Protein AF-A0A485CFB3-F1 (afdb_monomer_lite)

Foldseek 3Di:
DDDDDDDDPPDDDPPQFAQLPQLVVCLVQPLLSVLVADADEQDDPPGRNCVSVVVCVVVPDDDDSVDNQQWQKFWWAWDDDPPDIGIFTPQDLQQDPFKFKAAQQLHGQDNSNDHRSVVRVSQSVVCNVPSYRKIKMWGFPVSCQPPNDTVGDHPPDDCVVCVVSVQKAFDPALQRSCVSVNYDSVSNVVRLVVVQVVVVVDDDDRRGGIIGMIGIYTGGPPPDD

Organism: Kluyvera cryocrescens (NCBI:txid580)

pLDDT: mean 86.26, std 16.32, range [26.47, 97.31]

Structure (mmCIF, N/CA/C/O backbone):
data_AF-A0A485CFB3-F1
#
_entry.id   AF-A0A485CFB3-F1
#
loop_
_atom_site.group_PDB
_atom_site.id
_atom_site.type_symbol
_atom_site.label_atom_id
_atom_site.label_alt_id
_atom_site.label_comp_id
_atom_site.label_asym_id
_atom_site.label_entity_id
_atom_site.label_seq_id
_atom_site.pdbx_PDB_ins_code
_atom_site.Cartn_x
_atom_site.Cartn_y
_atom_site.Cartn_z
_atom_site.occupancy
_atom_site.B_iso_or_equiv
_atom_site.auth_seq_id
_atom_site.auth_comp_id
_atom_site.auth_asym_id
_atom_site.auth_atom_id
_atom_site.pdbx_PDB_model_num
ATOM 1 N N . MET A 1 1 ? 15.019 18.174 -29.987 1.00 44.41 1 MET A N 1
ATOM 2 C CA . MET A 1 1 ? 15.923 17.616 -28.958 1.00 44.41 1 MET A CA 1
ATOM 3 C C . MET A 1 1 ? 17.245 17.269 -29.622 1.00 44.41 1 MET A C 1
ATOM 5 O O . MET A 1 1 ? 17.252 16.442 -30.522 1.00 44.41 1 MET A O 1
ATOM 9 N N . SER A 1 2 ? 18.334 17.938 -29.240 1.00 59.22 2 SER A N 1
ATOM 10 C CA . SER A 1 2 ? 19.686 17.600 -29.702 1.00 59.22 2 SER A CA 1
ATOM 11 C C . SER A 1 2 ? 20.184 16.403 -28.893 1.00 59.22 2 SER A C 1
ATOM 13 O O . SER A 1 2 ? 20.566 16.565 -27.738 1.00 59.22 2 SER A O 1
ATOM 15 N N . GLY A 1 3 ? 20.101 15.196 -29.451 1.00 76.75 3 GLY A N 1
ATOM 16 C CA . GLY A 1 3 ? 20.639 13.994 -28.813 1.00 76.75 3 GLY A CA 1
ATOM 17 C C . GLY A 1 3 ? 22.123 13.825 -29.131 1.00 76.75 3 GLY A C 1
ATOM 18 O O . GLY A 1 3 ? 22.498 13.797 -30.302 1.00 76.75 3 GLY A O 1
ATOM 19 N N . SER A 1 4 ? 22.965 13.680 -28.108 1.00 83.62 4 SER A N 1
ATOM 20 C CA . SER A 1 4 ? 24.372 13.304 -28.287 1.00 83.62 4 SER A CA 1
ATOM 21 C C . SER A 1 4 ? 24.484 11.800 -28.545 1.00 83.62 4 SER A C 1
ATOM 23 O O . SER A 1 4 ? 23.945 10.995 -27.786 1.00 83.62 4 SER A O 1
ATOM 25 N N . LYS A 1 5 ? 25.197 11.405 -29.606 1.00 90.69 5 LYS A N 1
ATOM 26 C CA . LYS A 1 5 ? 25.523 9.997 -29.874 1.00 90.69 5 LYS A CA 1
ATOM 27 C C . LYS A 1 5 ? 26.750 9.595 -29.055 1.00 90.69 5 LYS A C 1
ATOM 29 O O . LYS A 1 5 ? 27.787 10.244 -29.151 1.00 90.69 5 LYS A O 1
ATOM 34 N N . LEU A 1 6 ? 26.635 8.518 -28.283 1.00 92.19 6 LEU A N 1
ATOM 35 C CA . LEU A 1 6 ? 27.738 7.928 -27.522 1.00 92.19 6 LEU A CA 1
ATOM 36 C C . LEU A 1 6 ? 28.098 6.566 -28.123 1.00 92.19 6 LEU A C 1
ATOM 38 O O . LEU A 1 6 ? 27.210 5.766 -28.409 1.00 92.19 6 LEU A O 1
ATOM 42 N N . TYR A 1 7 ? 29.393 6.295 -28.297 1.00 94.56 7 TYR A N 1
ATOM 43 C CA . TYR A 1 7 ? 29.895 5.017 -28.808 1.00 94.56 7 TYR A CA 1
ATOM 44 C C . TYR A 1 7 ? 30.545 4.222 -27.676 1.00 94.56 7 TYR A C 1
ATOM 46 O O . TYR A 1 7 ? 31.510 4.679 -27.064 1.00 94.56 7 TYR A O 1
ATOM 54 N N . ALA A 1 8 ? 30.041 3.018 -27.414 1.00 95.75 8 ALA A N 1
ATOM 55 C CA . ALA A 1 8 ? 30.604 2.103 -26.428 1.00 95.75 8 ALA A CA 1
ATOM 56 C C . ALA A 1 8 ? 31.309 0.935 -27.132 1.00 95.75 8 ALA A C 1
ATOM 58 O O . ALA A 1 8 ? 30.702 0.233 -27.934 1.00 95.75 8 ALA A O 1
ATOM 59 N N . ARG A 1 9 ? 32.593 0.700 -26.821 1.00 96.50 9 ARG A N 1
ATOM 60 C CA . ARG A 1 9 ? 33.406 -0.349 -27.479 1.00 96.50 9 ARG A CA 1
ATOM 61 C C . ARG A 1 9 ? 33.033 -1.781 -27.081 1.00 96.50 9 ARG A C 1
ATOM 63 O O . ARG A 1 9 ? 33.402 -2.712 -27.785 1.00 96.50 9 ARG A O 1
ATOM 70 N N . ARG A 1 10 ? 32.411 -1.966 -25.913 1.00 97.31 10 ARG A N 1
ATOM 71 C CA . ARG A 1 10 ? 32.167 -3.291 -25.311 1.00 97.31 10 ARG A CA 1
ATOM 72 C C . ARG A 1 10 ? 30.688 -3.615 -25.149 1.00 97.31 10 ARG A C 1
ATOM 74 O O . ARG A 1 10 ? 30.301 -4.757 -25.340 1.00 97.31 10 ARG A O 1
ATOM 81 N N . GLY A 1 11 ? 29.876 -2.624 -24.801 1.00 94.94 11 GLY A N 1
ATOM 82 C CA . GLY A 1 11 ? 28.447 -2.805 -24.591 1.00 94.94 11 GLY A CA 1
ATOM 83 C C . GLY A 1 11 ? 27.855 -1.686 -23.748 1.00 94.94 11 GLY A C 1
ATOM 84 O O . GLY A 1 11 ? 28.562 -0.768 -23.327 1.00 94.94 11 GLY A O 1
ATOM 85 N N . VAL A 1 12 ? 26.552 -1.785 -23.509 1.00 94.75 12 VAL A N 1
ATOM 86 C CA . VAL A 1 12 ? 25.764 -0.859 -22.690 1.00 94.75 12 VAL A CA 1
ATOM 87 C C . VAL A 1 12 ? 25.017 -1.680 -21.644 1.00 94.75 12 VAL A C 1
ATOM 89 O O . VAL A 1 12 ? 24.381 -2.673 -21.986 1.00 94.75 12 VAL A O 1
ATOM 92 N N . VAL A 1 13 ? 25.089 -1.268 -20.377 1.00 95.38 13 VAL A N 1
ATOM 93 C CA . VAL A 1 13 ? 24.338 -1.891 -19.277 1.00 95.38 13 VAL A CA 1
ATOM 94 C C . VAL A 1 13 ? 23.121 -1.027 -18.965 1.00 95.38 13 VAL A C 1
ATOM 96 O O . VAL A 1 13 ? 23.262 0.123 -18.551 1.00 95.38 13 VAL A O 1
ATOM 99 N N . LEU A 1 14 ? 21.921 -1.582 -19.148 1.00 94.50 14 LEU A N 1
ATOM 100 C CA . LEU A 1 14 ? 20.670 -0.928 -18.765 1.00 94.50 14 LEU A CA 1
ATOM 101 C C . LEU A 1 14 ? 20.343 -1.262 -17.303 1.00 94.50 14 LEU A C 1
ATOM 103 O O . LEU A 1 14 ? 19.794 -2.317 -17.004 1.00 94.50 14 LEU A O 1
ATOM 107 N N . ALA A 1 15 ? 20.680 -0.347 -16.393 1.00 95.19 15 ALA A N 1
ATOM 108 C CA . ALA A 1 15 ? 20.362 -0.428 -14.962 1.00 95.19 15 ALA A CA 1
ATOM 109 C C . ALA A 1 15 ? 19.384 0.687 -14.540 1.00 95.19 15 ALA A C 1
ATOM 111 O O . ALA A 1 15 ? 19.523 1.303 -13.487 1.00 95.19 15 ALA A O 1
ATOM 112 N N . SER A 1 16 ? 18.403 0.984 -15.395 1.00 93.00 16 SER A N 1
ATOM 113 C CA . SER A 1 16 ? 17.531 2.165 -15.305 1.00 93.00 16 SER A CA 1
ATOM 114 C C . SER A 1 16 ? 16.318 2.001 -14.378 1.00 93.00 16 SER A C 1
ATOM 116 O O . SER A 1 16 ? 15.331 2.712 -14.541 1.00 93.00 16 SER A O 1
ATOM 118 N N . GLY A 1 17 ? 16.351 1.042 -13.452 1.00 91.69 17 GLY A N 1
ATOM 119 C CA . GLY A 1 17 ? 15.221 0.757 -12.569 1.00 91.69 17 GLY A CA 1
ATOM 120 C C . GLY A 1 17 ? 14.080 -0.016 -13.242 1.00 91.69 17 GLY A C 1
ATOM 121 O O . GLY A 1 17 ? 14.309 -0.869 -14.101 1.00 91.69 17 GLY A O 1
ATOM 122 N N . GLY A 1 18 ? 12.855 0.213 -12.769 1.00 92.81 18 GLY A N 1
ATOM 123 C CA . GLY A 1 18 ? 11.661 -0.562 -13.121 1.00 92.81 18 GLY A CA 1
ATOM 124 C C . GLY A 1 18 ? 10.586 0.229 -13.871 1.00 92.81 18 GLY A C 1
ATOM 125 O O . GLY A 1 18 ? 10.866 1.198 -14.569 1.00 92.81 18 GLY A O 1
ATOM 126 N N . PHE A 1 19 ? 9.337 -0.217 -13.713 1.00 94.12 19 PHE A N 1
ATOM 127 C CA . PHE A 1 19 ? 8.142 0.334 -14.369 1.00 94.12 19 PHE A CA 1
ATOM 128 C C . PHE A 1 19 ? 7.046 0.722 -13.355 1.00 94.12 19 PHE A C 1
ATOM 130 O O . PHE A 1 19 ? 5.859 0.738 -13.662 1.00 94.12 19 PHE A O 1
ATOM 137 N N . ALA A 1 20 ? 7.425 1.015 -12.105 1.00 92.50 20 ALA A N 1
ATOM 138 C CA . ALA A 1 20 ? 6.483 1.334 -11.026 1.00 92.50 20 ALA A CA 1
ATOM 139 C C . ALA A 1 20 ? 5.642 2.606 -11.280 1.00 92.50 20 ALA A C 1
ATOM 141 O O . ALA A 1 20 ? 4.714 2.874 -10.517 1.00 92.50 20 ALA A O 1
ATOM 142 N N . ARG A 1 21 ? 5.967 3.389 -12.319 1.00 92.81 21 ARG A N 1
ATOM 143 C CA . ARG A 1 21 ? 5.209 4.554 -12.803 1.00 92.81 21 ARG A CA 1
ATOM 144 C C . ARG A 1 21 ? 4.901 4.500 -14.308 1.00 92.81 21 ARG A C 1
ATOM 146 O O . ARG A 1 21 ? 4.638 5.535 -14.909 1.00 92.81 21 ARG A O 1
ATOM 153 N N . ASP A 1 22 ? 4.951 3.317 -14.917 1.00 94.44 22 ASP A N 1
ATOM 154 C CA . ASP A 1 22 ? 4.525 3.081 -16.303 1.00 94.44 22 ASP A CA 1
ATOM 155 C C . ASP A 1 22 ? 3.033 2.712 -16.317 1.00 94.44 22 ASP A C 1
ATOM 157 O O . ASP A 1 22 ? 2.667 1.546 -16.175 1.00 94.44 22 ASP A O 1
ATOM 161 N N . ASP A 1 23 ? 2.150 3.703 -16.436 1.00 93.12 23 ASP A N 1
ATOM 162 C CA . ASP A 1 23 ? 0.701 3.486 -16.321 1.00 93.12 23 ASP A CA 1
ATOM 163 C C . ASP A 1 23 ? 0.156 2.463 -17.332 1.00 93.12 23 ASP A C 1
ATOM 165 O O . ASP A 1 23 ? -0.768 1.711 -17.009 1.00 93.12 23 ASP A O 1
ATOM 169 N N . GLU A 1 24 ? 0.713 2.403 -18.545 1.00 94.06 24 GLU A N 1
ATOM 170 C CA . GLU A 1 24 ? 0.284 1.449 -19.571 1.00 94.06 24 GLU A CA 1
ATOM 171 C C . GLU A 1 24 ? 0.677 0.022 -19.189 1.00 94.06 24 GLU A C 1
ATOM 173 O O . GLU A 1 24 ? -0.166 -0.885 -19.193 1.00 94.06 24 GLU A O 1
ATOM 178 N N . ARG A 1 25 ? 1.934 -0.185 -18.780 1.00 94.06 25 ARG A N 1
ATOM 179 C CA . ARG A 1 25 ? 2.408 -1.505 -18.350 1.00 94.06 25 ARG A CA 1
ATOM 180 C C . ARG A 1 25 ? 1.750 -1.946 -17.048 1.00 94.06 25 ARG A C 1
ATOM 182 O O . ARG A 1 25 ? 1.382 -3.113 -16.931 1.00 94.06 25 ARG A O 1
ATOM 189 N N . LEU A 1 26 ? 1.520 -1.037 -16.100 1.00 93.94 26 LEU A N 1
ATOM 190 C CA . LEU A 1 26 ? 0.772 -1.328 -14.875 1.00 93.94 26 LEU A CA 1
ATOM 191 C C . LEU A 1 26 ? -0.663 -1.775 -15.197 1.00 93.94 26 LEU A C 1
ATOM 193 O O . LEU A 1 26 ? -1.100 -2.801 -14.683 1.00 93.94 26 LEU A O 1
ATOM 197 N N . LYS A 1 27 ? -1.384 -1.085 -16.095 1.00 94.12 27 LYS A N 1
ATOM 198 C CA . LYS A 1 27 ? -2.727 -1.509 -16.551 1.00 94.12 27 LYS A CA 1
ATOM 199 C C . LYS A 1 27 ? -2.707 -2.871 -17.248 1.00 94.12 27 LYS A C 1
ATOM 201 O O . LYS A 1 27 ? -3.636 -3.668 -17.079 1.00 94.12 27 LYS A O 1
ATOM 206 N N . LYS A 1 28 ? -1.659 -3.157 -18.028 1.00 93.12 28 LYS A N 1
ATOM 207 C CA . LYS A 1 28 ? -1.491 -4.455 -18.690 1.00 93.12 28 LYS A CA 1
ATOM 208 C C . LYS A 1 28 ? -1.259 -5.570 -17.671 1.00 93.12 28 LYS A C 1
ATOM 210 O O . LYS A 1 28 ? -1.900 -6.610 -17.780 1.00 93.12 28 LYS A O 1
ATOM 215 N N . LEU A 1 29 ? -0.382 -5.371 -16.692 1.00 93.19 29 LEU A N 1
ATOM 216 C CA . LEU A 1 29 ? 0.093 -6.450 -15.822 1.00 93.19 29 LEU A CA 1
ATOM 217 C C . LEU A 1 29 ? -0.716 -6.613 -14.535 1.00 93.19 29 LEU A C 1
ATOM 219 O O . LEU A 1 29 ? -0.817 -7.722 -14.021 1.00 93.19 29 LEU A O 1
ATOM 223 N N . TYR A 1 30 ? -1.275 -5.536 -13.984 1.00 93.31 30 TYR A N 1
ATOM 224 C CA . TYR A 1 30 ? -1.837 -5.544 -12.635 1.00 93.31 30 TYR A CA 1
ATOM 225 C C . TYR A 1 30 ? -3.369 -5.516 -12.673 1.00 93.31 30 TYR A C 1
ATOM 227 O O . TYR A 1 30 ? -3.954 -4.501 -13.070 1.00 93.31 30 TYR A O 1
ATOM 235 N N . PRO A 1 31 ? -4.050 -6.597 -12.237 1.00 90.56 31 PRO A N 1
ATOM 236 C CA . PRO A 1 31 ? -5.502 -6.709 -12.350 1.00 90.56 31 PRO A CA 1
ATOM 237 C C . PRO A 1 31 ? -6.261 -5.549 -11.703 1.00 90.56 31 PRO A C 1
ATOM 239 O O . PRO A 1 31 ? -7.223 -5.055 -12.285 1.00 90.56 31 PRO A O 1
ATOM 242 N N . HIS A 1 32 ? -5.833 -5.082 -10.526 1.00 92.19 32 HIS A N 1
ATOM 243 C CA . HIS A 1 32 ? -6.491 -3.965 -9.845 1.00 92.19 32 HIS A CA 1
ATOM 244 C C . HIS A 1 32 ? -6.338 -2.645 -10.593 1.00 92.19 32 HIS A C 1
ATOM 246 O O . HIS A 1 32 ? -7.292 -1.879 -10.640 1.00 92.19 32 HIS A O 1
ATOM 252 N N . VAL A 1 33 ? -5.190 -2.392 -11.226 1.00 93.75 33 VAL A N 1
ATOM 253 C CA . VAL A 1 33 ? -4.985 -1.183 -12.040 1.00 93.75 33 VAL A CA 1
ATOM 254 C C . VAL A 1 33 ? -5.847 -1.237 -13.296 1.00 93.75 33 VAL A C 1
ATOM 256 O O . VAL A 1 33 ? -6.482 -0.247 -13.654 1.00 93.75 33 VAL A O 1
ATOM 259 N N . ARG A 1 34 ? -5.946 -2.412 -13.931 1.00 92.31 34 ARG A N 1
ATOM 260 C CA . ARG A 1 34 ? -6.819 -2.629 -15.093 1.00 92.31 34 ARG A CA 1
ATOM 261 C C . ARG A 1 34 ? -8.291 -2.327 -14.788 1.00 92.31 34 ARG A C 1
ATOM 263 O O . ARG A 1 34 ? -8.986 -1.799 -15.648 1.00 92.31 34 ARG A O 1
ATOM 270 N N . ARG A 1 35 ? -8.753 -2.628 -13.568 1.00 92.12 35 ARG A N 1
ATOM 271 C CA . ARG A 1 35 ? -10.117 -2.322 -13.092 1.00 92.12 35 ARG A CA 1
ATOM 272 C C . ARG A 1 35 ? -10.333 -0.848 -12.710 1.00 92.12 35 ARG A C 1
ATOM 274 O O . ARG A 1 35 ? -11.447 -0.485 -12.357 1.00 92.12 35 ARG A O 1
ATOM 281 N N . GLY A 1 36 ? -9.299 -0.005 -12.774 1.00 87.25 36 GLY A N 1
ATOM 282 C CA . GLY A 1 36 ? -9.359 1.406 -12.369 1.00 87.25 36 GLY A CA 1
ATOM 283 C C . GLY A 1 36 ? -8.904 1.676 -10.931 1.00 87.25 36 GLY A C 1
ATOM 284 O O . GLY A 1 36 ? -8.992 2.807 -10.457 1.00 87.25 36 GLY A O 1
ATOM 285 N N . GLY A 1 37 ? -8.388 0.663 -10.233 1.00 87.12 37 GLY A N 1
ATOM 286 C CA . GLY A 1 37 ? -7.787 0.806 -8.914 1.00 87.12 37 GLY A CA 1
ATOM 287 C C . GLY A 1 37 ? -6.484 1.610 -8.941 1.00 87.12 37 GLY A C 1
ATOM 288 O O . GLY A 1 37 ? -5.768 1.673 -9.940 1.00 87.12 37 GLY A O 1
ATOM 289 N N . ILE A 1 38 ? -6.152 2.217 -7.802 1.00 86.69 38 ILE A N 1
ATOM 290 C CA . ILE A 1 38 ? -4.960 3.057 -7.654 1.00 86.69 38 ILE A CA 1
ATOM 291 C C . ILE A 1 38 ? -3.775 2.206 -7.190 1.00 86.69 38 ILE A C 1
ATOM 293 O O . ILE A 1 38 ? -3.834 1.580 -6.131 1.00 86.69 38 ILE A O 1
ATOM 297 N N . GLN A 1 39 ? -2.677 2.261 -7.944 1.00 90.25 39 GLN A N 1
ATOM 298 C CA . GLN A 1 39 ? -1.373 1.724 -7.560 1.00 90.25 39 GLN A CA 1
ATOM 299 C C . GLN A 1 39 ? -0.487 2.850 -7.023 1.00 90.25 39 GLN A C 1
ATOM 301 O O . GLN A 1 39 ? -0.266 3.852 -7.700 1.00 90.25 39 GLN A O 1
ATOM 306 N N . LEU A 1 40 ? 0.040 2.698 -5.808 1.00 91.81 40 LEU A N 1
ATOM 307 C CA . LEU A 1 40 ? 1.012 3.643 -5.262 1.00 91.81 40 LEU A CA 1
ATOM 308 C C . LEU A 1 40 ? 2.441 3.237 -5.623 1.00 91.81 40 LEU A C 1
ATOM 310 O O . LEU A 1 40 ? 2.765 2.051 -5.723 1.00 91.81 40 LEU A O 1
ATOM 314 N N . SER A 1 41 ? 3.308 4.238 -5.752 1.00 89.38 41 SER A N 1
ATOM 315 C CA . SER A 1 41 ? 4.750 4.053 -5.894 1.00 89.38 41 SER A CA 1
ATOM 316 C C . SER A 1 41 ? 5.492 5.002 -4.948 1.00 89.38 41 SER A C 1
ATOM 318 O O . SER A 1 41 ? 5.130 6.182 -4.875 1.00 89.38 41 SER A O 1
ATOM 320 N N . PRO A 1 42 ? 6.533 4.526 -4.236 1.00 84.50 42 PRO A N 1
ATOM 321 C CA . PRO A 1 42 ? 7.398 5.381 -3.432 1.00 84.50 42 PRO A CA 1
ATOM 322 C C . PRO A 1 42 ? 8.455 6.099 -4.287 1.00 84.50 42 PRO A C 1
ATOM 324 O O . PRO A 1 42 ? 9.201 6.925 -3.769 1.00 84.50 42 PRO A O 1
ATOM 327 N N . THR A 1 43 ? 8.563 5.768 -5.577 1.00 88.06 43 THR A N 1
ATOM 328 C CA . THR A 1 43 ? 9.566 6.341 -6.480 1.00 88.06 43 THR A CA 1
ATOM 329 C C . THR A 1 43 ? 9.190 7.788 -6.803 1.00 88.06 43 THR A C 1
ATOM 331 O O . THR A 1 43 ? 7.995 8.099 -6.837 1.00 88.06 43 THR A O 1
ATOM 334 N N . PRO A 1 44 ? 10.141 8.706 -7.033 1.00 86.12 44 PRO A N 1
ATOM 335 C CA . PRO A 1 44 ? 9.815 10.071 -7.440 1.00 86.12 44 PRO A CA 1
ATOM 336 C C . PRO A 1 44 ? 9.009 10.110 -8.751 1.00 86.12 44 PRO A C 1
ATOM 338 O O . PRO A 1 44 ? 9.159 9.212 -9.583 1.00 86.12 44 PRO A O 1
ATOM 341 N N . PRO A 1 45 ? 8.160 11.129 -8.975 1.00 86.44 45 PRO A N 1
ATOM 342 C CA . PRO A 1 45 ? 7.557 11.363 -10.286 1.00 86.44 45 PRO A CA 1
ATOM 343 C C . PRO A 1 45 ? 8.625 11.424 -11.387 1.00 86.44 45 PRO A C 1
ATOM 345 O O . PRO A 1 45 ? 9.672 12.038 -11.195 1.00 86.44 45 PRO A O 1
ATOM 348 N N . GLY A 1 46 ? 8.367 10.774 -12.524 1.00 87.62 46 GLY A N 1
ATOM 349 C CA . GLY A 1 46 ? 9.319 10.675 -13.638 1.00 87.62 46 GLY A CA 1
ATOM 350 C C . GLY A 1 46 ? 10.411 9.608 -13.481 1.00 87.62 46 GLY A C 1
ATOM 351 O O . GLY A 1 46 ? 11.182 9.417 -14.411 1.00 87.62 46 GLY A O 1
ATOM 352 N N . ALA A 1 47 ? 10.482 8.898 -12.349 1.00 91.19 47 ALA A N 1
ATOM 353 C CA . ALA A 1 47 ? 11.365 7.743 -12.171 1.00 91.19 47 ALA A CA 1
ATOM 354 C C . ALA A 1 47 ? 10.610 6.417 -12.358 1.00 91.19 47 ALA A C 1
ATOM 356 O O . ALA A 1 47 ? 9.412 6.337 -12.081 1.00 91.19 47 ALA A O 1
ATOM 357 N N . ASP A 1 48 ? 11.329 5.358 -12.743 1.00 93.31 48 ASP A N 1
ATOM 358 C CA . ASP A 1 48 ? 10.778 4.013 -12.966 1.00 93.31 48 ASP A CA 1
ATOM 359 C C . ASP A 1 48 ? 9.584 4.002 -13.943 1.00 93.31 48 ASP A C 1
ATOM 361 O O . ASP A 1 48 ? 8.556 3.370 -13.691 1.00 93.31 48 ASP A O 1
ATOM 365 N N . THR A 1 49 ? 9.720 4.725 -15.056 1.00 95.44 49 THR A N 1
ATOM 366 C CA . THR A 1 49 ? 8.734 4.831 -16.149 1.00 95.44 49 THR A CA 1
ATOM 367 C C . THR A 1 49 ? 8.867 3.725 -17.198 1.00 95.44 49 THR A C 1
ATOM 369 O O . THR A 1 49 ? 8.145 3.732 -18.186 1.00 95.44 49 THR A O 1
ATOM 372 N N . GLY A 1 50 ? 9.766 2.753 -17.000 1.00 95.38 50 GLY A N 1
ATOM 373 C CA . GLY A 1 50 ? 9.934 1.621 -17.914 1.00 95.38 50 GLY A CA 1
ATOM 374 C C . GLY A 1 50 ? 10.777 1.906 -19.164 1.00 95.38 50 GLY A C 1
ATOM 375 O O . GLY A 1 50 ? 10.931 1.016 -19.998 1.00 95.38 50 GLY A O 1
ATOM 376 N N . ASP A 1 51 ? 11.387 3.088 -19.294 1.00 95.12 51 ASP A N 1
ATOM 377 C CA . ASP A 1 51 ? 12.080 3.525 -20.518 1.00 95.12 51 ASP A CA 1
ATOM 378 C C . ASP A 1 51 ? 13.181 2.560 -20.986 1.00 95.12 51 ASP A C 1
ATOM 380 O O . ASP A 1 51 ? 13.305 2.277 -22.179 1.00 95.12 51 ASP A O 1
ATOM 384 N N . GLY A 1 52 ? 13.978 2.026 -20.052 1.00 95.81 52 GLY A N 1
ATOM 385 C CA . GLY A 1 52 ? 15.022 1.048 -20.368 1.00 95.81 52 GLY A CA 1
ATOM 386 C C . GLY A 1 52 ? 14.460 -0.300 -20.820 1.00 95.81 52 GLY A C 1
ATOM 387 O O . GLY A 1 52 ? 15.031 -0.931 -21.707 1.00 95.81 52 GLY A O 1
ATOM 388 N N . ILE A 1 53 ? 13.308 -0.709 -20.279 1.00 96.25 53 ILE A N 1
ATOM 389 C CA . ILE A 1 53 ? 12.601 -1.918 -20.723 1.00 96.25 53 ILE A CA 1
ATOM 390 C C . ILE A 1 53 ? 12.108 -1.710 -22.158 1.00 96.25 53 ILE A C 1
ATOM 392 O O . ILE A 1 53 ? 12.405 -2.525 -23.028 1.00 96.25 53 ILE A O 1
ATOM 396 N N . ALA A 1 54 ? 11.455 -0.577 -22.431 1.00 96.25 54 ALA A N 1
ATOM 397 C CA . ALA A 1 54 ? 10.988 -0.232 -23.772 1.00 96.25 54 ALA A CA 1
ATOM 398 C C . ALA A 1 54 ? 12.147 -0.112 -24.780 1.00 96.25 54 ALA A C 1
ATOM 400 O O . ALA A 1 54 ? 12.014 -0.489 -25.943 1.00 96.25 54 ALA A O 1
ATOM 401 N N . MET A 1 55 ? 13.307 0.399 -24.354 1.00 96.06 55 MET A N 1
ATOM 402 C CA . MET A 1 55 ? 14.512 0.449 -25.185 1.00 96.06 55 MET A CA 1
ATOM 403 C C . MET A 1 55 ? 15.007 -0.950 -25.559 1.00 96.06 55 MET A C 1
ATOM 405 O O . MET A 1 55 ? 15.333 -1.178 -26.722 1.00 96.06 55 MET A O 1
ATOM 409 N N . ALA A 1 56 ? 15.036 -1.878 -24.601 1.00 96.56 56 ALA A N 1
ATOM 410 C CA . ALA A 1 56 ? 15.432 -3.259 -24.849 1.00 96.56 56 ALA A CA 1
ATOM 411 C C . ALA A 1 56 ? 14.434 -3.981 -25.777 1.00 96.56 56 ALA A C 1
ATOM 413 O O . ALA A 1 56 ? 14.844 -4.647 -26.727 1.00 96.56 56 ALA A O 1
ATOM 414 N N . GLU A 1 57 ? 13.127 -3.817 -25.555 1.00 96.38 57 GLU A N 1
ATOM 415 C CA . GLU A 1 57 ? 12.080 -4.423 -26.395 1.00 96.38 57 GLU A CA 1
ATOM 416 C C . GLU A 1 57 ? 12.179 -3.966 -27.862 1.00 96.38 57 GLU A C 1
ATOM 418 O O . GLU A 1 57 ? 12.043 -4.782 -28.774 1.00 96.38 57 GLU A O 1
ATOM 423 N N . ARG A 1 58 ? 12.516 -2.690 -28.117 1.00 96.88 58 ARG A N 1
ATOM 424 C CA . ARG A 1 58 ? 12.714 -2.156 -29.483 1.00 96.88 58 ARG A CA 1
ATOM 425 C C . ARG A 1 58 ? 13.845 -2.831 -30.263 1.00 96.88 58 ARG A C 1
ATOM 427 O O . ARG A 1 58 ? 13.822 -2.784 -31.489 1.00 96.88 58 ARG A O 1
ATOM 434 N N . ILE A 1 59 ? 14.821 -3.437 -29.585 1.00 96.44 59 ILE A N 1
ATOM 435 C CA . ILE A 1 59 ? 15.926 -4.177 -30.219 1.00 96.44 59 ILE A CA 1
ATOM 436 C C . ILE A 1 59 ? 15.729 -5.701 -30.156 1.00 96.44 59 ILE A C 1
ATOM 438 O O . ILE A 1 59 ? 16.672 -6.454 -30.384 1.00 96.44 59 ILE A O 1
ATOM 442 N N . GLY A 1 60 ? 14.508 -6.160 -29.858 1.00 97.12 60 GLY A N 1
ATOM 443 C CA . GLY A 1 60 ? 14.125 -7.573 -29.895 1.00 97.12 60 GLY A CA 1
ATOM 444 C C . GLY A 1 60 ? 14.241 -8.323 -28.566 1.00 97.12 60 GLY A C 1
ATOM 445 O O . GLY A 1 60 ? 14.016 -9.535 -28.545 1.00 97.12 60 GLY A O 1
ATOM 446 N N . ALA A 1 61 ? 14.561 -7.650 -27.454 1.00 97.00 61 ALA A N 1
ATOM 447 C CA . ALA A 1 61 ? 14.479 -8.283 -26.138 1.00 97.00 61 ALA A CA 1
ATOM 448 C C . ALA A 1 61 ? 13.019 -8.597 -25.769 1.00 97.00 61 ALA A C 1
ATOM 450 O O . ALA A 1 61 ? 12.089 -7.908 -26.187 1.00 97.00 61 ALA A O 1
ATOM 451 N N . ARG A 1 62 ? 12.817 -9.634 -24.952 1.00 94.94 62 ARG A N 1
ATOM 452 C CA . ARG A 1 62 ? 11.497 -10.011 -24.436 1.00 94.94 62 ARG A CA 1
ATOM 453 C C . ARG A 1 62 ? 11.378 -9.610 -22.973 1.00 94.94 62 ARG A C 1
ATOM 455 O O . ARG A 1 62 ? 12.272 -9.895 -22.181 1.00 94.94 62 ARG A O 1
ATOM 462 N N . PHE A 1 63 ? 10.262 -8.982 -22.622 1.00 91.94 63 PHE A N 1
ATOM 463 C CA . PHE A 1 63 ? 9.862 -8.809 -21.234 1.00 91.94 63 PHE A CA 1
ATOM 464 C C . PHE A 1 63 ? 9.118 -10.060 -20.769 1.00 91.94 63 PHE A C 1
ATOM 466 O O . PHE A 1 63 ? 8.120 -10.442 -21.376 1.00 91.94 63 PHE A O 1
ATOM 473 N N . ASP A 1 64 ? 9.621 -10.695 -19.715 1.00 91.62 64 ASP A N 1
ATOM 474 C CA . ASP A 1 64 ? 8.982 -11.858 -19.106 1.00 91.62 64 ASP A CA 1
ATOM 475 C C . ASP A 1 64 ? 7.895 -11.409 -18.118 1.00 91.62 64 ASP A C 1
ATOM 477 O O . ASP A 1 64 ? 8.188 -10.913 -17.027 1.00 91.62 64 ASP A O 1
ATOM 481 N N . ASP A 1 65 ? 6.636 -11.556 -18.531 1.00 90.00 65 ASP A N 1
ATOM 482 C CA . ASP A 1 65 ? 5.442 -11.297 -17.726 1.00 90.00 65 ASP A CA 1
ATOM 483 C C . ASP A 1 65 ? 4.762 -12.579 -17.216 1.00 90.00 65 ASP A C 1
ATOM 485 O O . ASP A 1 65 ? 3.633 -12.523 -16.727 1.00 90.00 65 ASP A O 1
ATOM 489 N N . SER A 1 66 ? 5.449 -13.727 -17.266 1.00 89.75 66 SER A N 1
ATOM 490 C CA . SER A 1 66 ? 4.888 -15.019 -16.840 1.00 89.75 66 SER A CA 1
ATOM 491 C C . SER A 1 66 ? 4.664 -15.137 -15.326 1.00 89.75 66 SER A C 1
ATOM 493 O O . SER A 1 66 ? 3.895 -15.987 -14.873 1.00 89.75 66 SER A O 1
ATOM 495 N N . TYR A 1 67 ? 5.296 -14.274 -14.526 1.00 86.81 67 TYR A N 1
ATOM 496 C CA . TYR A 1 67 ? 5.149 -14.270 -13.073 1.00 86.81 67 TYR A CA 1
ATOM 497 C C . TYR A 1 67 ? 3.808 -13.646 -12.645 1.00 86.81 67 TYR A C 1
ATOM 499 O O . TYR A 1 67 ? 3.616 -12.439 -12.828 1.00 86.81 67 TYR A O 1
ATOM 507 N N . PRO A 1 68 ? 2.914 -14.393 -11.963 1.00 80.75 68 PRO A N 1
ATOM 508 C CA . PRO A 1 68 ? 1.590 -13.888 -11.571 1.00 80.75 68 PRO A CA 1
ATOM 509 C C . PRO A 1 68 ? 1.664 -12.715 -10.580 1.00 80.75 68 PRO A C 1
ATOM 511 O O . PRO A 1 68 ? 0.750 -11.894 -10.493 1.00 80.75 68 PRO A O 1
ATOM 514 N N . HIS A 1 69 ? 2.775 -12.609 -9.846 1.00 86.50 69 HIS A N 1
ATOM 515 C CA . HIS A 1 69 ? 3.038 -11.565 -8.860 1.00 86.50 69 HIS A CA 1
ATOM 516 C C . HIS A 1 69 ? 4.411 -10.918 -9.094 1.00 86.50 69 HIS A C 1
ATOM 518 O O . HIS A 1 69 ? 5.256 -10.879 -8.206 1.00 86.50 69 HIS A O 1
ATOM 524 N N . GLY A 1 70 ? 4.638 -10.383 -10.298 1.00 86.38 70 GLY A N 1
ATOM 525 C CA . GLY A 1 70 ? 5.904 -9.760 -10.726 1.00 86.38 70 GLY A CA 1
ATOM 526 C C . GLY A 1 70 ? 6.308 -8.445 -10.029 1.00 86.38 70 GLY A C 1
ATOM 527 O O . GLY A 1 70 ? 7.055 -7.654 -10.607 1.00 86.38 70 GLY A O 1
ATOM 528 N N . ALA A 1 71 ? 5.830 -8.183 -8.809 1.00 89.19 71 ALA A N 1
ATOM 529 C CA . ALA A 1 71 ? 6.125 -6.978 -8.037 1.00 89.19 71 ALA A CA 1
ATOM 530 C C . ALA A 1 71 ? 6.341 -7.280 -6.548 1.00 89.19 71 ALA A C 1
ATOM 532 O O . ALA A 1 71 ? 5.764 -8.203 -5.985 1.00 89.19 71 ALA A O 1
ATOM 533 N N . ALA A 1 72 ? 7.111 -6.441 -5.862 1.00 88.44 72 ALA A N 1
ATOM 534 C CA . ALA A 1 72 ? 7.114 -6.383 -4.406 1.00 88.44 72 ALA A CA 1
ATOM 535 C C . ALA A 1 72 ? 5.867 -5.615 -3.942 1.00 88.44 72 ALA A C 1
ATOM 537 O O . ALA A 1 72 ? 5.871 -4.381 -3.877 1.00 88.44 72 ALA A O 1
ATOM 538 N N . TRP A 1 73 ? 4.795 -6.359 -3.668 1.00 92.62 73 TRP A N 1
ATOM 539 C CA . TRP A 1 73 ? 3.534 -5.831 -3.160 1.00 92.62 73 TRP A CA 1
ATOM 540 C C . TRP A 1 73 ? 3.660 -5.435 -1.703 1.00 92.62 73 TRP A C 1
ATOM 542 O O . TRP A 1 73 ? 4.012 -6.255 -0.874 1.00 92.62 73 TRP A O 1
ATOM 552 N N . ILE A 1 74 ? 3.385 -4.185 -1.369 1.00 93.69 74 ILE A N 1
ATOM 553 C CA . ILE A 1 74 ? 3.460 -3.685 0.001 1.00 93.69 74 ILE A CA 1
ATOM 554 C C . ILE A 1 74 ? 2.180 -2.890 0.261 1.00 93.69 74 ILE A C 1
ATOM 556 O O . ILE A 1 74 ? 1.852 -2.015 -0.534 1.00 93.69 74 ILE A O 1
ATOM 560 N N . PRO A 1 75 ? 1.436 -3.125 1.349 1.00 94.69 75 PRO A N 1
ATOM 561 C CA . PRO A 1 75 ? 0.366 -2.213 1.738 1.00 94.69 75 PRO A CA 1
ATOM 562 C C . PRO A 1 75 ? 0.942 -0.833 2.081 1.00 94.69 75 PRO A C 1
ATOM 564 O O . PRO A 1 75 ? 1.933 -0.731 2.805 1.00 94.69 75 PRO A O 1
ATOM 567 N N . ALA A 1 76 ? 0.346 0.243 1.577 1.00 95.50 76 ALA A N 1
ATOM 568 C CA . ALA A 1 76 ? 0.850 1.596 1.793 1.00 95.50 76 ALA A CA 1
ATOM 569 C C . ALA A 1 76 ? -0.260 2.611 2.055 1.00 95.50 76 ALA A C 1
ATOM 571 O O . ALA A 1 76 ? -1.347 2.514 1.495 1.00 95.50 76 ALA A O 1
ATOM 572 N N . SER A 1 77 ? 0.027 3.628 2.862 1.00 95.00 77 SER A N 1
ATOM 573 C CA . SER A 1 77 ? -0.870 4.764 3.085 1.00 95.00 77 SER A CA 1
ATOM 574 C C . SER A 1 77 ? -0.347 6.028 2.408 1.00 95.00 77 SER A C 1
ATOM 576 O O . SER A 1 77 ? 0.848 6.174 2.138 1.00 95.00 77 SER A O 1
ATOM 578 N N . LYS A 1 78 ? -1.255 6.967 2.136 1.00 93.12 78 LYS A N 1
ATOM 579 C CA . LYS A 1 78 ? -0.913 8.325 1.704 1.00 93.12 78 LYS A CA 1
ATOM 580 C C . LYS A 1 78 ? -0.766 9.218 2.929 1.00 93.12 78 LYS A C 1
ATOM 582 O O . LYS A 1 78 ? -1.631 9.213 3.799 1.00 93.12 78 LYS A O 1
ATOM 587 N N . VAL A 1 79 ? 0.305 9.998 2.975 1.00 92.25 79 VAL A N 1
ATOM 588 C CA . VAL A 1 79 ? 0.570 10.972 4.037 1.00 92.25 79 VAL A CA 1
ATOM 589 C C . VAL A 1 79 ? 0.593 12.357 3.414 1.00 92.25 79 VAL A C 1
ATOM 591 O O . VAL A 1 79 ? 1.413 12.620 2.537 1.00 92.25 79 VAL A O 1
ATOM 594 N N . GLN A 1 80 ? -0.274 13.253 3.873 1.00 90.00 80 GLN A N 1
ATOM 595 C CA . GLN A 1 80 ? -0.230 14.653 3.468 1.00 90.00 80 GLN A CA 1
ATOM 596 C C . GLN A 1 80 ? 0.663 15.442 4.433 1.00 90.00 80 GLN A C 1
ATOM 598 O O . GLN A 1 80 ? 0.407 15.464 5.637 1.00 90.00 80 GLN A O 1
ATOM 603 N N . ILE A 1 81 ? 1.700 16.100 3.910 1.00 87.94 81 ILE A N 1
ATOM 604 C CA . ILE A 1 81 ? 2.575 17.006 4.667 1.00 87.94 81 ILE A CA 1
ATOM 605 C C . ILE A 1 81 ? 2.609 18.345 3.931 1.00 87.94 81 ILE A C 1
ATOM 607 O O . ILE A 1 81 ? 3.177 18.474 2.844 1.00 87.94 81 ILE A O 1
ATOM 611 N N . GLY A 1 82 ? 1.952 19.352 4.509 1.00 89.31 82 GLY A N 1
ATOM 612 C CA . GLY A 1 82 ? 1.731 20.631 3.838 1.00 89.31 82 GLY A CA 1
ATOM 613 C C . GLY A 1 82 ? 0.980 20.439 2.516 1.00 89.31 82 GLY A C 1
ATOM 614 O O . GLY A 1 82 ? -0.104 19.857 2.478 1.00 89.31 82 GLY A O 1
ATOM 615 N N . ARG A 1 83 ? 1.566 20.915 1.412 1.00 88.81 83 ARG A N 1
ATOM 616 C CA . ARG A 1 83 ? 0.991 20.793 0.058 1.00 88.81 83 ARG A CA 1
ATOM 617 C C . ARG A 1 83 ? 1.410 19.517 -0.678 1.00 88.81 83 ARG A C 1
ATOM 619 O O . ARG A 1 83 ? 0.959 19.300 -1.798 1.00 88.81 83 ARG A O 1
ATOM 626 N N . GLN A 1 84 ? 2.276 18.699 -0.086 1.00 88.25 84 GLN A N 1
ATOM 627 C CA . GLN A 1 84 ? 2.835 17.515 -0.730 1.00 88.25 84 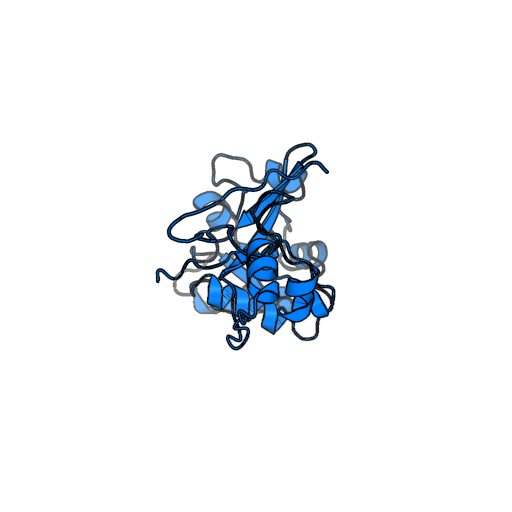GLN A CA 1
ATOM 628 C C . GLN A 1 84 ? 2.243 16.232 -0.152 1.00 88.25 84 GLN A C 1
ATOM 630 O O . GLN A 1 84 ? 2.009 16.123 1.052 1.00 88.25 84 GLN A O 1
ATOM 635 N N . GLN A 1 85 ? 2.046 15.251 -1.031 1.00 89.19 85 GLN A N 1
ATOM 636 C CA . GLN A 1 85 ? 1.588 13.918 -0.671 1.00 89.19 85 GLN A CA 1
ATOM 637 C C . GLN A 1 85 ? 2.744 12.927 -0.792 1.00 89.19 85 GLN A C 1
ATOM 639 O O . GLN A 1 85 ? 3.407 12.845 -1.825 1.00 89.19 85 GLN A O 1
ATOM 644 N N . TYR A 1 86 ? 2.933 12.134 0.251 1.00 91.06 86 TYR A N 1
ATOM 645 C CA . TYR A 1 86 ? 3.938 11.088 0.351 1.00 91.06 86 TYR A CA 1
ATOM 646 C C . TYR A 1 86 ? 3.266 9.720 0.429 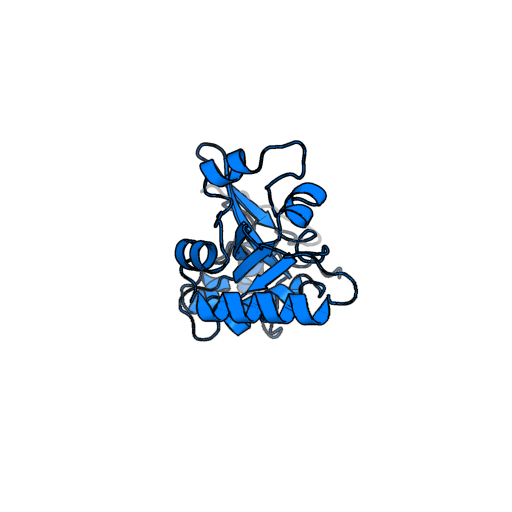1.00 91.06 86 TYR A C 1
ATOM 648 O O . TYR A 1 86 ? 2.097 9.606 0.804 1.00 91.06 86 TYR A O 1
ATOM 656 N N . VAL A 1 87 ? 4.015 8.672 0.094 1.00 93.12 87 VAL A N 1
ATOM 657 C CA . VAL A 1 87 ? 3.571 7.286 0.252 1.00 93.12 87 VAL A CA 1
ATOM 658 C C . VAL A 1 87 ? 4.368 6.636 1.374 1.00 93.12 87 VAL A C 1
ATOM 660 O O . VAL A 1 87 ? 5.596 6.623 1.333 1.00 93.12 87 VAL A O 1
ATOM 663 N N . PHE A 1 88 ? 3.671 6.093 2.370 1.00 93.44 88 PHE A N 1
ATOM 664 C CA . PHE A 1 88 ? 4.277 5.405 3.501 1.00 93.44 88 PHE A CA 1
ATOM 665 C C . PHE A 1 88 ? 4.040 3.889 3.395 1.00 93.44 88 PHE A C 1
ATOM 667 O O . PHE A 1 88 ? 2.887 3.458 3.459 1.00 93.44 88 PHE A O 1
ATOM 674 N N . PRO A 1 89 ? 5.092 3.067 3.235 1.00 93.75 89 PRO A N 1
ATOM 675 C CA . PRO A 1 89 ? 4.961 1.614 3.170 1.00 93.75 89 PRO A CA 1
ATOM 676 C C . PRO A 1 89 ? 4.814 0.988 4.569 1.00 93.75 89 PRO A C 1
ATOM 678 O O . PRO A 1 89 ? 5.635 1.218 5.458 1.00 93.75 89 PRO A O 1
ATOM 681 N N . HIS A 1 90 ? 3.802 0.140 4.758 1.00 93.81 90 HIS A N 1
ATOM 682 C CA . HIS A 1 90 ? 3.518 -0.559 6.018 1.00 93.81 90 HIS A CA 1
ATOM 683 C C . HIS A 1 90 ? 4.288 -1.880 6.098 1.00 93.81 90 HIS A C 1
ATOM 685 O O . HIS A 1 90 ? 3.753 -2.975 5.910 1.00 93.81 90 HIS A O 1
ATOM 691 N N . LEU A 1 91 ? 5.598 -1.765 6.328 1.00 87.56 91 LEU A N 1
ATOM 692 C CA . LEU A 1 91 ? 6.496 -2.920 6.400 1.00 87.56 91 LEU A CA 1
ATOM 693 C C . LEU A 1 91 ? 6.532 -3.564 7.785 1.00 87.56 91 LEU A C 1
ATOM 695 O O . LEU A 1 91 ? 6.655 -4.780 7.862 1.00 87.56 91 LEU A O 1
ATOM 699 N N . VAL A 1 92 ? 6.453 -2.764 8.855 1.00 86.25 92 VAL A N 1
ATOM 700 C CA . VAL A 1 92 ? 6.807 -3.189 10.226 1.00 86.25 92 VAL A CA 1
ATOM 701 C C . VAL A 1 92 ? 5.631 -3.170 11.198 1.00 86.25 92 VAL A C 1
ATOM 703 O O . VAL A 1 92 ? 5.579 -3.958 12.140 1.00 86.25 92 VAL A O 1
ATOM 706 N N . ASP A 1 93 ? 4.704 -2.240 11.021 1.00 88.00 93 ASP A N 1
ATOM 707 C CA . ASP A 1 93 ? 3.640 -1.964 11.981 1.00 88.00 93 ASP A CA 1
ATOM 708 C C . ASP A 1 93 ? 2.530 -3.024 11.955 1.00 88.00 93 ASP A C 1
ATOM 710 O O . ASP A 1 93 ? 2.038 -3.411 13.012 1.00 88.00 93 ASP A O 1
ATOM 714 N N . ARG A 1 94 ? 2.196 -3.564 10.776 1.00 89.62 94 ARG A N 1
ATOM 715 C CA . ARG A 1 94 ? 1.117 -4.557 10.595 1.00 89.62 94 ARG A CA 1
ATOM 716 C C . ARG A 1 94 ? 1.241 -5.828 11.438 1.00 89.62 94 ARG A C 1
ATOM 718 O O . ARG A 1 94 ? 0.229 -6.341 11.892 1.00 89.62 94 ARG A O 1
ATOM 725 N N . TYR A 1 95 ? 2.456 -6.314 11.684 1.00 88.56 95 TYR A N 1
ATOM 726 C CA . TYR A 1 95 ? 2.677 -7.573 12.404 1.00 88.56 95 TYR A CA 1
ATOM 727 C C . TYR A 1 95 ? 2.873 -7.377 13.910 1.00 88.56 95 TYR A C 1
ATOM 729 O O . TYR A 1 95 ? 3.175 -8.326 14.638 1.00 88.56 95 TYR A O 1
ATOM 737 N N . LYS A 1 96 ? 2.755 -6.141 14.410 1.00 91.88 96 LYS A N 1
ATOM 738 C CA . LYS A 1 96 ? 2.845 -5.880 15.847 1.00 91.88 96 LYS A CA 1
ATOM 739 C C . LYS A 1 96 ? 1.577 -6.376 16.557 1.00 91.88 96 LYS A C 1
ATOM 741 O O . LYS A 1 96 ? 0.490 -6.355 15.984 1.00 91.88 96 LYS A O 1
ATOM 746 N N . PRO A 1 97 ? 1.677 -6.789 17.833 1.00 90.50 97 PRO A N 1
ATOM 747 C CA . PRO A 1 97 ? 0.498 -7.152 18.609 1.00 90.50 97 PRO A CA 1
ATOM 748 C C . PRO A 1 97 ? -0.504 -5.995 18.699 1.00 90.50 97 PRO A C 1
ATOM 750 O O . PRO A 1 97 ? -0.115 -4.865 19.005 1.00 90.50 97 PRO A O 1
ATOM 753 N N . GLY A 1 98 ? -1.786 -6.304 18.496 1.00 88.88 98 GLY A N 1
ATOM 754 C CA . GLY A 1 98 ? -2.875 -5.327 18.560 1.00 88.88 98 GLY A CA 1
ATOM 755 C C . GLY A 1 98 ? -3.132 -4.576 17.252 1.00 88.88 98 GLY A C 1
ATOM 756 O O . GLY A 1 98 ? -3.754 -3.518 17.295 1.00 88.88 98 GLY A O 1
ATOM 757 N N . PHE A 1 99 ? -2.683 -5.116 16.113 1.00 92.38 99 PHE A N 1
ATOM 758 C CA . PHE A 1 99 ? -3.067 -4.678 14.770 1.00 92.38 99 PHE A CA 1
ATOM 759 C C . PHE A 1 99 ? -3.821 -5.783 14.041 1.00 92.38 99 PHE A C 1
ATOM 761 O O . PHE A 1 99 ? -3.496 -6.960 14.183 1.00 92.38 99 PHE A O 1
ATOM 768 N N . ILE A 1 100 ? -4.811 -5.384 13.251 1.00 93.88 100 ILE A N 1
ATOM 769 C CA . ILE A 1 100 ? -5.499 -6.250 12.295 1.00 93.88 100 ILE A CA 1
ATOM 770 C C . ILE A 1 100 ? -5.708 -5.518 10.977 1.00 93.88 100 ILE A C 1
ATOM 772 O O . ILE A 1 100 ? -5.749 -4.286 10.951 1.00 93.88 100 ILE A O 1
ATOM 776 N N . MET A 1 101 ? -5.900 -6.271 9.900 1.00 96.06 101 MET A N 1
ATOM 777 C CA . MET A 1 101 ? -6.281 -5.735 8.598 1.00 96.06 101 MET A CA 1
ATOM 778 C C . MET A 1 101 ? -7.658 -6.256 8.200 1.00 96.06 101 MET A C 1
ATOM 780 O O . MET A 1 101 ? -7.934 -7.451 8.290 1.00 96.06 101 MET A O 1
ATOM 784 N N . VAL A 1 102 ? -8.530 -5.353 7.758 1.00 96.56 102 VAL A N 1
ATOM 785 C CA . VAL A 1 102 ? -9.872 -5.682 7.272 1.00 96.56 102 VAL A CA 1
ATOM 786 C C . VAL A 1 102 ? -10.083 -5.149 5.861 1.00 96.56 102 VAL A C 1
ATOM 788 O O . VAL A 1 102 ? -9.576 -4.088 5.497 1.00 96.56 102 VAL A O 1
ATOM 791 N N . ASN A 1 103 ? -10.839 -5.889 5.061 1.00 96.12 103 ASN A N 1
ATOM 792 C CA . ASN A 1 103 ? -11.267 -5.458 3.737 1.00 96.12 103 ASN A CA 1
ATOM 793 C C . ASN A 1 103 ? -12.447 -4.471 3.828 1.00 96.12 103 ASN A C 1
ATOM 795 O O . ASN A 1 103 ? -12.920 -4.117 4.914 1.00 96.12 103 ASN A O 1
ATOM 799 N N . ARG A 1 104 ? -12.967 -4.041 2.674 1.00 94.00 104 ARG A N 1
ATOM 800 C CA . ARG A 1 104 ? -14.108 -3.115 2.595 1.00 94.00 104 ARG A CA 1
ATOM 801 C C . ARG A 1 104 ? -15.415 -3.644 3.205 1.00 94.00 104 ARG A C 1
ATOM 803 O O . ARG A 1 104 ? -16.323 -2.867 3.477 1.00 94.00 104 ARG A O 1
ATOM 810 N N . HIS A 1 105 ? -15.519 -4.952 3.427 1.00 94.50 105 HIS A N 1
ATOM 811 C CA . HIS A 1 105 ? -16.668 -5.588 4.073 1.00 94.50 105 HIS A CA 1
ATOM 812 C C . HIS A 1 105 ? -16.483 -5.708 5.592 1.00 94.50 105 HIS A C 1
ATOM 814 O O . HIS A 1 105 ? -17.301 -6.334 6.263 1.00 94.50 105 HIS A O 1
ATOM 820 N N . GLY A 1 106 ? -15.411 -5.133 6.150 1.00 94.50 106 GLY A N 1
ATOM 821 C CA . GLY A 1 106 ? -15.103 -5.188 7.577 1.00 94.50 106 GLY A CA 1
ATOM 822 C C . GLY A 1 106 ? -14.613 -6.556 8.052 1.00 94.50 106 GLY A C 1
ATOM 823 O O . GLY A 1 106 ? -14.633 -6.801 9.253 1.00 94.50 106 GLY A O 1
ATOM 824 N N . SER A 1 107 ? -14.186 -7.438 7.140 1.00 94.56 107 SER A N 1
ATOM 825 C CA . SER A 1 107 ? -13.719 -8.796 7.450 1.00 94.56 107 SER A CA 1
ATOM 826 C C . SER A 1 107 ? -12.202 -8.912 7.314 1.00 94.56 107 SER A C 1
ATOM 828 O O . SER A 1 107 ? -11.608 -8.303 6.424 1.00 94.56 107 SER A O 1
ATOM 830 N N . ARG A 1 108 ? -11.562 -9.710 8.181 1.00 95.56 108 ARG A N 1
ATOM 831 C CA . ARG A 1 108 ? -10.138 -10.060 8.029 1.00 95.56 108 ARG A CA 1
ATOM 832 C C . ARG A 1 108 ? -9.939 -10.930 6.791 1.00 95.56 108 ARG A C 1
ATOM 834 O O . ARG A 1 108 ? -10.779 -11.779 6.510 1.00 95.56 108 ARG A O 1
ATOM 841 N N . PHE A 1 109 ? -8.823 -10.732 6.098 1.00 95.75 109 PHE A N 1
ATOM 842 C CA . PHE A 1 109 ? -8.518 -11.422 4.839 1.00 95.75 109 PHE A CA 1
ATOM 843 C C . PHE A 1 109 ? -7.114 -12.046 4.796 1.00 95.75 109 PHE A C 1
ATOM 845 O O . PHE A 1 109 ? -6.800 -12.760 3.851 1.00 95.75 109 PHE A O 1
ATOM 852 N N . CYS A 1 110 ? -6.264 -11.794 5.796 1.00 95.31 110 CYS A N 1
ATOM 853 C CA . CYS A 1 110 ? -4.910 -12.338 5.850 1.00 95.31 110 CYS A CA 1
ATOM 854 C C . CYS A 1 110 ? -4.438 -12.578 7.293 1.00 95.31 110 CYS A C 1
ATOM 856 O O . CYS A 1 110 ? -5.069 -12.151 8.273 1.00 95.31 110 CYS A O 1
ATOM 858 N N . ASN A 1 111 ? -3.292 -13.245 7.412 1.00 94.75 111 ASN A N 1
ATOM 859 C CA . ASN A 1 111 ? -2.447 -13.155 8.591 1.00 94.75 111 ASN A CA 1
ATOM 860 C C . ASN A 1 111 ? -1.567 -11.905 8.456 1.00 94.75 111 ASN A C 1
ATOM 862 O O . ASN A 1 111 ? -0.739 -11.793 7.555 1.00 94.75 111 ASN A O 1
ATOM 866 N N . GLU A 1 112 ? -1.746 -10.931 9.346 1.00 93.75 112 GLU A N 1
ATOM 867 C CA . GLU A 1 112 ? -1.034 -9.653 9.289 1.00 93.75 112 GLU A CA 1
ATOM 868 C C . GLU A 1 112 ? 0.472 -9.787 9.551 1.00 93.75 112 GLU A C 1
ATOM 870 O O . GLU A 1 112 ? 1.192 -8.804 9.375 1.00 93.75 112 GLU A O 1
ATOM 875 N N . ALA A 1 113 ? 0.948 -10.975 9.948 1.00 91.81 113 ALA A N 1
ATOM 876 C CA . ALA A 1 113 ? 2.353 -11.312 10.159 1.00 91.81 113 ALA A CA 1
ATOM 877 C C . ALA A 1 113 ? 3.059 -11.960 8.956 1.00 91.81 113 ALA A C 1
ATOM 879 O O . ALA A 1 113 ? 4.277 -12.120 9.016 1.00 91.81 113 ALA A O 1
ATOM 880 N N . ASP A 1 114 ? 2.350 -12.267 7.864 1.00 94.56 114 ASP A N 1
ATOM 881 C CA . ASP A 1 114 ? 2.950 -12.872 6.663 1.00 94.56 114 ASP A CA 1
ATOM 882 C C . ASP A 1 114 ? 3.962 -11.935 5.983 1.00 94.56 114 ASP A C 1
ATOM 884 O O . ASP A 1 114 ? 4.194 -10.807 6.428 1.00 94.56 114 ASP A O 1
ATOM 888 N N . SER A 1 115 ? 4.611 -12.366 4.898 1.00 94.00 115 SER A N 1
ATOM 889 C CA . SER A 1 115 ? 5.507 -11.479 4.150 1.00 94.00 115 SER A CA 1
ATOM 890 C C . SER A 1 115 ? 4.741 -10.259 3.613 1.00 94.00 115 SER A C 1
ATOM 892 O O . SER A 1 115 ? 3.530 -10.304 3.398 1.00 94.00 115 SER A O 1
ATOM 894 N N . TYR A 1 116 ? 5.424 -9.124 3.406 1.00 92.44 116 TYR A N 1
ATOM 895 C CA . TYR A 1 116 ? 4.742 -7.935 2.868 1.00 92.44 116 TYR A CA 1
ATOM 896 C C . TYR A 1 116 ? 4.103 -8.238 1.504 1.00 92.44 116 TYR A C 1
ATOM 898 O O . TYR A 1 116 ? 3.002 -7.760 1.239 1.00 92.44 116 TYR A O 1
ATOM 906 N N . HIS A 1 117 ? 4.774 -9.082 0.712 1.00 94.12 117 HIS A N 1
ATOM 907 C CA . HIS A 1 117 ? 4.353 -9.521 -0.608 1.00 94.12 117 HIS A CA 1
ATOM 908 C C . HIS A 1 117 ? 3.038 -10.301 -0.539 1.00 94.12 117 HIS A C 1
ATOM 910 O O . HIS A 1 117 ? 2.091 -9.938 -1.230 1.00 94.12 117 HIS A O 1
ATOM 916 N N . ASP A 1 118 ? 2.940 -11.283 0.359 1.00 95.00 118 ASP A N 1
ATOM 917 C CA . ASP A 1 118 ? 1.737 -12.113 0.505 1.00 95.00 118 ASP A CA 1
ATOM 918 C C . ASP A 1 118 ? 0.554 -11.310 1.049 1.00 95.00 118 ASP A C 1
ATOM 920 O O . ASP A 1 118 ? -0.567 -11.439 0.558 1.00 95.00 118 ASP A O 1
ATOM 924 N N . VAL A 1 119 ? 0.796 -10.399 2.002 1.00 95.56 119 VAL A N 1
ATOM 925 C CA . VAL A 1 119 ? -0.244 -9.473 2.481 1.00 95.56 119 VAL A CA 1
ATOM 926 C C . VAL A 1 119 ? -0.733 -8.574 1.341 1.00 95.56 119 VAL A C 1
ATOM 928 O O . VAL A 1 119 ? -1.933 -8.322 1.220 1.00 95.56 119 VAL A O 1
ATOM 931 N N . GLY A 1 120 ? 0.175 -8.095 0.488 1.00 94.94 120 GLY A N 1
ATOM 932 C CA . GLY A 1 120 ? -0.169 -7.306 -0.689 1.00 94.94 120 GLY A CA 1
ATOM 933 C C . GLY A 1 120 ? -0.983 -8.091 -1.725 1.00 94.94 120 GLY A C 1
ATOM 934 O O . GLY A 1 120 ? -1.962 -7.558 -2.246 1.00 94.94 120 GLY A O 1
ATOM 935 N N . ILE A 1 121 ? -0.648 -9.363 -1.968 1.00 95.38 121 ILE A N 1
ATOM 936 C CA . ILE A 1 121 ? -1.437 -10.265 -2.824 1.00 95.38 121 ILE A CA 1
ATOM 937 C C . ILE A 1 121 ? -2.832 -10.470 -2.238 1.00 95.38 121 ILE A C 1
ATOM 939 O O . ILE A 1 121 ? -3.822 -10.236 -2.927 1.00 95.38 121 ILE A O 1
ATOM 943 N N . ALA A 1 122 ? -2.926 -10.834 -0.957 1.00 96.56 122 ALA A N 1
ATOM 944 C CA . ALA A 1 122 ? -4.200 -11.065 -0.281 1.00 96.56 122 ALA A CA 1
ATOM 945 C C . ALA A 1 122 ? -5.091 -9.812 -0.294 1.00 96.56 122 ALA A C 1
ATOM 947 O O . ALA A 1 122 ? -6.312 -9.905 -0.413 1.00 96.56 122 ALA A O 1
ATOM 948 N N . MET A 1 123 ? -4.482 -8.626 -0.220 1.00 95.50 123 MET A N 1
ATOM 949 C CA . MET A 1 123 ? -5.174 -7.344 -0.313 1.00 95.50 123 MET A CA 1
ATOM 950 C C . MET A 1 123 ? -5.728 -7.066 -1.719 1.00 95.50 123 MET A C 1
ATOM 952 O O . MET A 1 123 ? -6.823 -6.517 -1.844 1.00 95.50 123 MET A O 1
ATOM 956 N N . ILE A 1 124 ? -4.998 -7.432 -2.775 1.00 95.00 124 ILE A N 1
ATOM 957 C CA . ILE A 1 124 ? -5.489 -7.339 -4.159 1.00 95.00 124 ILE A CA 1
ATOM 958 C C . ILE A 1 124 ? -6.616 -8.354 -4.385 1.00 95.00 124 ILE A C 1
ATOM 960 O O . ILE A 1 124 ? -7.649 -8.000 -4.956 1.00 95.00 124 ILE A O 1
ATOM 964 N N . GLU A 1 125 ? -6.440 -9.583 -3.897 1.00 95.69 125 GLU A N 1
ATOM 965 C CA . GLU A 1 125 ? -7.382 -10.688 -4.084 1.00 95.69 125 GLU A CA 1
ATOM 966 C C . GLU A 1 125 ? -8.696 -10.462 -3.337 1.00 95.69 125 GLU A C 1
ATOM 968 O O . GLU A 1 125 ? -9.772 -10.617 -3.910 1.00 95.69 125 GLU A O 1
ATOM 973 N N . THR A 1 126 ? -8.646 -9.992 -2.084 1.00 96.31 126 THR A N 1
ATOM 974 C CA . THR A 1 126 ? -9.878 -9.693 -1.340 1.00 96.31 126 THR A CA 1
ATOM 975 C C . THR A 1 126 ? -10.700 -8.565 -1.970 1.00 96.31 126 THR A C 1
ATOM 977 O O . THR A 1 126 ? -11.857 -8.418 -1.588 1.00 96.31 126 THR A O 1
ATOM 980 N N . CYS A 1 127 ? -10.116 -7.787 -2.893 1.00 94.88 127 CYS A N 1
ATOM 981 C CA . CYS A 1 127 ? -10.767 -6.718 -3.653 1.00 94.88 127 CYS A CA 1
ATOM 982 C C . CYS A 1 127 ? -10.964 -7.083 -5.142 1.00 94.88 127 CYS A C 1
ATOM 984 O O . CYS A 1 127 ? -11.052 -6.193 -5.996 1.00 94.88 127 CYS A O 1
ATOM 986 N N . ARG A 1 128 ? -10.943 -8.374 -5.507 1.00 94.31 128 ARG A N 1
ATOM 987 C CA . ARG A 1 128 ? -11.038 -8.826 -6.911 1.00 94.31 128 ARG A CA 1
ATOM 988 C C . ARG A 1 128 ? -12.322 -8.365 -7.609 1.00 94.31 128 ARG A C 1
ATOM 990 O O . ARG A 1 128 ? -12.263 -7.978 -8.774 1.00 94.31 128 ARG A O 1
ATOM 997 N N . ASP A 1 129 ? -13.428 -8.340 -6.867 1.00 92.38 129 ASP A N 1
ATOM 998 C CA . ASP A 1 129 ? -14.769 -7.979 -7.344 1.00 92.38 129 ASP A CA 1
ATOM 999 C C . ASP A 1 129 ? -15.114 -6.506 -7.042 1.00 92.38 129 ASP A C 1
ATOM 1001 O O . ASP A 1 129 ? -16.232 -6.046 -7.269 1.00 92.38 129 ASP A O 1
ATOM 1005 N N . ASP A 1 130 ? -14.131 -5.743 -6.554 1.00 89.81 130 ASP A N 1
ATOM 1006 C CA . ASP A 1 130 ? -14.289 -4.358 -6.139 1.00 89.81 130 ASP A CA 1
ATOM 1007 C C . ASP A 1 130 ? -13.651 -3.381 -7.127 1.00 89.81 130 ASP A C 1
ATOM 1009 O O . ASP A 1 130 ? -12.560 -3.610 -7.660 1.00 89.81 130 ASP A O 1
ATOM 1013 N N . ALA A 1 131 ? -14.321 -2.240 -7.320 1.00 85.12 131 ALA A N 1
ATOM 1014 C CA . ALA A 1 131 ? -13.805 -1.137 -8.129 1.00 85.12 131 ALA A CA 1
ATOM 1015 C C . ALA A 1 131 ? -12.539 -0.512 -7.514 1.00 85.12 131 ALA A C 1
ATOM 1017 O O . ALA A 1 131 ? -11.597 -0.167 -8.222 1.00 85.12 131 ALA A O 1
ATOM 1018 N N . GLU A 1 132 ? -12.499 -0.387 -6.185 1.00 89.19 132 GLU A N 1
ATOM 1019 C CA . GLU A 1 132 ? -11.339 0.132 -5.465 1.00 89.19 132 GLU A CA 1
ATOM 1020 C C . GLU A 1 132 ? -10.596 -0.998 -4.755 1.00 89.19 132 GLU A C 1
ATOM 1022 O O . GLU A 1 132 ? -11.198 -1.812 -4.061 1.00 89.19 132 GLU A O 1
ATOM 1027 N N . THR A 1 133 ? -9.267 -0.997 -4.845 1.00 93.31 133 THR A N 1
ATOM 1028 C CA . THR A 1 133 ? -8.415 -1.909 -4.072 1.00 93.31 133 THR A CA 1
ATOM 1029 C C . THR A 1 133 ? -7.851 -1.183 -2.863 1.00 93.31 133 THR A C 1
ATOM 1031 O O . THR A 1 133 ? -6.970 -0.328 -2.982 1.00 93.31 133 THR A O 1
ATOM 1034 N N . PHE A 1 134 ? -8.389 -1.493 -1.687 1.00 94.69 134 PHE A N 1
ATOM 1035 C CA . PHE A 1 134 ? -7.925 -0.944 -0.421 1.00 94.69 134 PHE A CA 1
ATOM 1036 C C . PHE A 1 134 ? -8.241 -1.892 0.737 1.00 94.69 134 PHE A C 1
ATOM 1038 O O . PHE A 1 134 ? -9.146 -2.718 0.675 1.00 94.69 134 PHE A O 1
ATOM 1045 N N . ALA A 1 135 ? -7.520 -1.708 1.831 1.00 95.94 135 ALA A N 1
ATOM 1046 C CA . ALA A 1 135 ? -7.781 -2.353 3.102 1.00 95.94 135 ALA A CA 1
ATOM 1047 C C . ALA A 1 135 ? -7.669 -1.306 4.203 1.00 95.94 135 ALA A C 1
ATOM 1049 O O . ALA A 1 135 ? -7.091 -0.235 4.012 1.00 95.94 135 ALA A O 1
ATOM 1050 N N . TRP A 1 136 ? -8.209 -1.615 5.368 1.00 97.00 136 TRP A N 1
ATOM 1051 C CA . TRP A 1 136 ? -8.006 -0.818 6.561 1.00 97.00 136 TRP A CA 1
ATOM 1052 C C . TRP A 1 136 ? -7.146 -1.584 7.548 1.00 97.00 136 TRP A C 1
ATOM 1054 O O . TRP A 1 136 ? -7.446 -2.733 7.858 1.00 97.00 136 TRP A O 1
ATOM 1064 N N . GLN A 1 137 ? -6.112 -0.939 8.076 1.00 96.38 137 GLN A N 1
ATOM 1065 C CA . GLN A 1 137 ? -5.409 -1.428 9.255 1.00 96.38 137 GLN A CA 1
ATOM 1066 C C . GLN A 1 137 ? -5.993 -0.753 10.491 1.00 96.38 137 GLN A C 1
ATOM 1068 O O . GLN A 1 137 ? -6.184 0.464 10.513 1.00 96.38 137 GLN A O 1
ATOM 1073 N N . ILE A 1 138 ? -6.314 -1.555 11.501 1.00 95.12 138 ILE A N 1
ATOM 1074 C CA . ILE A 1 138 ? -7.016 -1.130 12.709 1.00 95.12 138 ILE A CA 1
ATOM 1075 C C . ILE A 1 138 ? -6.204 -1.558 13.929 1.00 95.12 138 ILE A C 1
ATOM 1077 O O . ILE A 1 138 ? -5.647 -2.656 13.949 1.00 95.12 138 ILE A O 1
ATOM 1081 N N . CYS A 1 139 ? -6.155 -0.711 14.958 1.00 92.81 139 CYS A N 1
ATOM 1082 C CA . CYS A 1 139 ? -5.508 -1.041 16.226 1.00 92.81 139 CYS A CA 1
ATOM 1083 C C . CYS A 1 139 ? -6.239 -0.483 17.451 1.00 92.81 139 CYS A C 1
ATOM 1085 O O . CYS A 1 139 ? -7.051 0.445 17.362 1.00 92.81 139 CYS A O 1
ATOM 1087 N N . ASP A 1 140 ? -5.935 -1.061 18.613 1.00 88.94 140 ASP A N 1
ATOM 1088 C CA . ASP A 1 140 ? -6.353 -0.514 19.900 1.00 88.94 140 ASP A CA 1
ATOM 1089 C C . ASP A 1 140 ? -5.455 0.660 20.345 1.00 88.94 140 ASP A C 1
ATOM 1091 O O . ASP A 1 140 ? -4.401 0.960 19.772 1.00 88.94 140 ASP A O 1
ATOM 1095 N N . GLN A 1 141 ? -5.874 1.369 21.394 1.00 89.38 141 GLN A N 1
ATOM 1096 C CA . GLN A 1 141 ? -5.115 2.510 21.910 1.00 89.38 141 GLN A CA 1
ATOM 1097 C C . GLN A 1 141 ? -3.745 2.123 22.494 1.00 89.38 141 GLN A C 1
ATOM 1099 O O . GLN A 1 141 ? -2.824 2.944 22.473 1.00 89.38 141 GLN A O 1
ATOM 1104 N N . ARG A 1 142 ? -3.586 0.904 23.022 1.00 90.56 142 ARG A N 1
ATOM 1105 C CA . ARG A 1 142 ? -2.319 0.436 23.596 1.00 90.56 142 ARG A CA 1
ATOM 1106 C C . ARG A 1 142 ? -1.301 0.189 22.486 1.00 90.56 142 ARG A C 1
ATOM 1108 O O . ARG A 1 142 ? -0.162 0.637 22.608 1.00 90.56 142 ARG A O 1
ATOM 1115 N N . ALA A 1 143 ? -1.716 -0.479 21.416 1.00 92.50 143 ALA A N 1
ATOM 1116 C CA . ALA A 1 143 ? -0.919 -0.762 20.237 1.00 92.50 143 ALA A CA 1
ATOM 1117 C C . ALA A 1 143 ? -0.478 0.532 19.550 1.00 92.50 143 ALA A C 1
ATOM 1119 O O . ALA A 1 143 ? 0.725 0.723 19.363 1.00 92.50 143 ALA A O 1
ATOM 1120 N N . LEU A 1 144 ? -1.402 1.473 19.306 1.00 94.31 144 LEU A N 1
ATOM 1121 C CA . LEU A 1 144 ? -1.051 2.769 18.717 1.00 94.31 144 LEU A CA 1
ATOM 1122 C C . LEU A 1 144 ? -0.023 3.523 19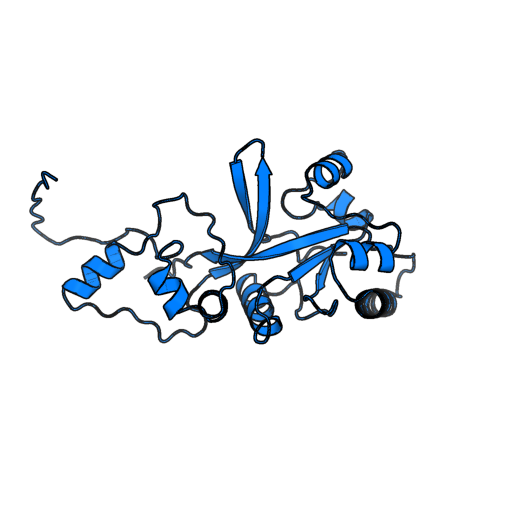.571 1.00 94.31 144 LEU A C 1
ATOM 1124 O O . LEU A 1 144 ? 0.987 3.996 19.057 1.00 94.31 144 LEU A O 1
ATOM 1128 N N . ARG A 1 145 ? -0.243 3.616 20.890 1.00 94.62 145 ARG A N 1
ATOM 1129 C CA . ARG A 1 145 ? 0.682 4.331 21.786 1.00 94.62 145 ARG A CA 1
ATOM 1130 C C . ARG A 1 145 ? 2.049 3.663 21.887 1.00 94.62 145 ARG A C 1
ATOM 1132 O O . ARG A 1 145 ? 3.026 4.372 22.096 1.00 94.62 145 ARG A O 1
ATOM 1139 N N . LYS A 1 146 ? 2.120 2.333 21.789 1.00 95.31 146 LYS A N 1
ATOM 1140 C CA . LYS A 1 146 ? 3.370 1.578 21.940 1.00 95.31 146 LYS A CA 1
ATOM 1141 C C . LYS A 1 146 ? 4.176 1.511 20.644 1.00 95.31 146 LYS A C 1
ATOM 1143 O O . LYS A 1 146 ? 5.398 1.595 20.701 1.00 95.31 146 LYS A O 1
ATOM 1148 N N . TYR A 1 147 ? 3.512 1.337 19.504 1.00 95.31 147 TYR A N 1
ATOM 1149 C CA . TYR A 1 147 ? 4.172 1.019 18.235 1.00 95.31 147 TYR A CA 1
ATOM 1150 C C . TYR A 1 147 ? 3.984 2.083 17.146 1.00 95.31 147 TYR A C 1
ATOM 1152 O O . TYR A 1 147 ? 4.789 2.128 16.219 1.00 95.31 147 TYR A O 1
ATOM 1160 N N . GLY A 1 148 ? 2.981 2.959 17.259 1.00 95.44 148 GLY A N 1
ATOM 1161 C CA . GLY A 1 148 ? 2.556 3.820 16.154 1.00 95.44 148 GLY A CA 1
ATOM 1162 C C . GLY A 1 148 ? 1.792 3.040 15.078 1.00 95.44 148 GLY A C 1
ATOM 1163 O O . GLY A 1 148 ? 1.627 1.830 15.187 1.00 95.44 148 GLY A O 1
ATOM 1164 N N . MET A 1 149 ? 1.303 3.729 14.048 1.00 94.94 149 MET A N 1
ATOM 1165 C CA . MET A 1 149 ? 0.598 3.113 12.916 1.00 94.94 149 MET A CA 1
ATOM 1166 C C . MET A 1 149 ? 0.916 3.887 11.638 1.00 94.94 149 MET A C 1
ATOM 1168 O O . MET A 1 149 ? 0.581 5.069 11.522 1.00 94.94 149 MET A O 1
ATOM 1172 N N . GLY A 1 150 ? 1.600 3.247 10.692 1.00 94.44 150 GLY A N 1
ATOM 1173 C CA . GLY A 1 150 ? 2.190 3.934 9.547 1.00 94.44 150 GLY A CA 1
ATOM 1174 C C . GLY A 1 150 ? 3.087 5.117 9.950 1.00 94.44 150 GLY A C 1
ATOM 1175 O O . GLY A 1 150 ? 4.015 4.990 10.748 1.00 94.44 150 GLY A O 1
ATOM 1176 N N . PHE A 1 151 ? 2.778 6.296 9.412 1.00 94.56 151 PHE A N 1
ATOM 1177 C CA . PHE A 1 151 ? 3.436 7.570 9.707 1.00 94.56 151 PHE A CA 1
ATOM 1178 C C . PHE A 1 151 ? 3.094 8.128 11.099 1.00 94.56 151 PHE A C 1
ATOM 1180 O O . PHE A 1 151 ? 3.826 8.978 11.616 1.00 94.56 151 PHE A O 1
ATOM 1187 N N . ALA A 1 152 ? 2.015 7.653 11.732 1.00 95.62 152 ALA A N 1
ATOM 1188 C CA . ALA A 1 152 ? 1.622 8.098 13.061 1.00 95.62 152 ALA A CA 1
ATOM 1189 C C . ALA A 1 152 ? 2.595 7.548 14.107 1.00 95.62 152 ALA A C 1
ATOM 1191 O O . ALA A 1 152 ? 2.720 6.334 14.281 1.00 95.62 152 ALA A O 1
ATOM 1192 N N . LYS A 1 153 ? 3.299 8.446 14.802 1.00 94.75 153 LYS A N 1
ATOM 1193 C CA . LYS A 1 153 ? 4.322 8.081 15.786 1.00 94.75 153 LYS A CA 1
ATOM 1194 C C . LYS A 1 153 ? 3.694 7.564 17.093 1.00 94.75 153 LYS A C 1
ATOM 1196 O O . LYS A 1 153 ? 2.587 7.982 17.437 1.00 94.75 153 LYS A O 1
ATOM 1201 N N . PRO A 1 154 ? 4.392 6.675 17.828 1.00 95.00 154 PRO A N 1
ATOM 1202 C CA . PRO A 1 154 ? 3.975 6.250 19.163 1.00 95.00 154 PRO A CA 1
ATOM 1203 C C . PRO A 1 154 ? 4.026 7.407 20.177 1.00 95.00 154 PRO A C 1
ATOM 1205 O O . PRO A 1 154 ? 4.454 8.525 19.876 1.00 95.00 154 PRO A O 1
ATOM 1208 N N . ALA A 1 155 ? 3.603 7.125 21.412 1.00 93.25 155 ALA A N 1
ATOM 1209 C CA . ALA A 1 155 ? 3.723 8.061 22.525 1.00 93.25 155 ALA A CA 1
ATOM 1210 C C . ALA A 1 155 ? 5.182 8.551 22.686 1.00 93.25 155 ALA A C 1
ATOM 1212 O O . ALA A 1 155 ? 6.108 7.768 22.467 1.00 93.25 155 ALA A O 1
ATOM 1213 N N . PRO A 1 156 ? 5.402 9.819 23.086 1.00 94.50 156 PRO A N 1
ATOM 1214 C CA . PRO A 1 156 ? 4.425 10.764 23.639 1.00 94.50 156 PRO A CA 1
ATOM 1215 C C . PRO A 1 156 ? 3.700 11.648 22.607 1.00 94.50 156 PRO A C 1
ATOM 1217 O O . PRO A 1 156 ? 2.956 12.539 23.012 1.00 94.50 156 PRO A O 1
ATOM 1220 N N . ILE A 1 157 ? 3.869 11.421 21.298 1.00 95.00 157 ILE A N 1
ATOM 1221 C CA . ILE A 1 157 ? 3.220 12.257 20.278 1.00 95.00 157 ILE A CA 1
ATOM 1222 C C . ILE A 1 157 ? 1.689 12.073 20.329 1.00 95.00 157 ILE A C 1
ATOM 1224 O O . ILE A 1 157 ? 1.208 10.936 20.269 1.00 95.00 157 ILE A O 1
ATOM 1228 N N . PRO A 1 158 ? 0.888 13.152 20.444 1.00 93.06 158 PRO A N 1
ATOM 1229 C CA . PRO A 1 158 ? -0.564 13.029 20.515 1.00 93.06 158 PRO A CA 1
ATOM 1230 C C . PRO A 1 158 ? -1.167 12.495 19.211 1.00 93.06 158 PRO A C 1
ATOM 1232 O O . PRO A 1 158 ? -0.989 13.078 18.143 1.00 93.06 158 PRO A O 1
ATOM 1235 N N . ALA A 1 159 ? -1.978 11.437 19.304 1.00 92.56 159 ALA A N 1
ATOM 1236 C CA . ALA A 1 159 ? -2.681 10.870 18.148 1.00 92.56 159 ALA A CA 1
ATOM 1237 C C . ALA A 1 159 ? -3.617 11.880 17.453 1.00 92.56 159 ALA A C 1
ATOM 1239 O O . ALA A 1 159 ? -3.882 11.749 16.260 1.00 92.56 159 ALA A O 1
ATOM 1240 N N . SER A 1 160 ? -4.091 12.906 18.175 1.00 92.81 160 SER A N 1
ATOM 1241 C CA . SER A 1 160 ? -4.927 13.982 17.629 1.00 92.81 160 SER A CA 1
ATOM 1242 C C . SER A 1 160 ? -4.258 14.736 16.481 1.00 92.81 160 SER A C 1
ATOM 1244 O O . SER A 1 160 ? -4.964 15.159 15.575 1.00 92.81 160 SER A O 1
ATOM 1246 N N . VAL A 1 161 ? -2.922 14.840 16.457 1.00 93.50 161 VAL A N 1
ATOM 1247 C CA . VAL A 1 161 ? -2.183 15.457 15.341 1.00 93.50 161 VAL A CA 1
ATOM 1248 C C . VAL A 1 161 ? -2.504 14.745 14.025 1.00 93.50 161 VAL A C 1
ATOM 1250 O O . VAL A 1 161 ? -2.764 15.390 13.013 1.00 93.50 161 VAL A O 1
ATOM 1253 N N . TYR A 1 162 ? -2.557 13.413 14.056 1.00 94.50 162 TYR A N 1
ATOM 1254 C CA . TYR A 1 162 ? -2.824 12.588 12.881 1.00 94.50 162 TYR A CA 1
ATOM 1255 C C . TYR A 1 162 ? -4.317 12.435 12.573 1.00 94.50 162 TYR A C 1
ATOM 1257 O O . TYR A 1 162 ? -4.681 12.175 11.432 1.00 94.50 162 TYR A O 1
ATOM 1265 N N . VAL A 1 163 ? -5.193 12.605 13.566 1.00 92.19 163 VAL A N 1
ATOM 1266 C CA . VAL A 1 163 ? -6.645 12.679 13.327 1.00 92.19 163 VAL A CA 1
ATOM 1267 C C . VAL A 1 163 ? -7.004 13.988 12.637 1.00 92.19 163 VAL A C 1
ATOM 1269 O O . VAL A 1 163 ? -7.736 13.986 11.653 1.00 92.19 163 VAL A O 1
ATOM 1272 N N . ASN A 1 164 ? -6.451 15.101 13.117 1.00 91.50 164 ASN A N 1
ATOM 1273 C CA . ASN A 1 164 ? -6.725 16.430 12.578 1.00 91.50 164 ASN A CA 1
ATOM 1274 C C . ASN A 1 164 ? -6.194 16.592 11.146 1.00 91.50 1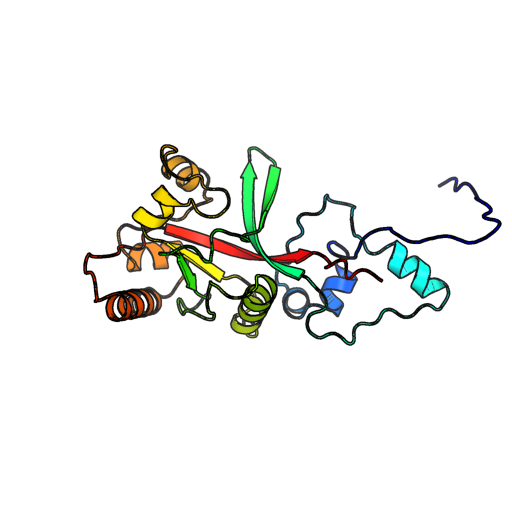64 ASN A C 1
ATOM 1276 O O . ASN A 1 164 ? -6.769 17.348 10.372 1.00 91.50 164 ASN A O 1
ATOM 1280 N N . SER A 1 165 ? -5.131 15.868 10.776 1.00 90.62 165 SER A N 1
ATOM 1281 C CA . SER A 1 165 ? -4.644 15.820 9.392 1.00 90.62 165 SER A CA 1
ATOM 1282 C C . SER A 1 165 ? -5.434 14.869 8.483 1.00 90.62 165 SER A C 1
ATOM 1284 O O . SER A 1 165 ? -5.144 14.793 7.292 1.00 90.62 165 SER A O 1
ATOM 1286 N N . GLY A 1 166 ? -6.396 14.114 9.027 1.00 90.38 166 GLY A N 1
ATOM 1287 C CA . GLY A 1 166 ? -7.142 13.083 8.302 1.00 90.38 166 GLY A CA 1
ATOM 1288 C C . GLY A 1 166 ? -6.358 11.791 8.048 1.00 90.38 166 GLY A C 1
ATOM 1289 O O . GLY A 1 166 ? -6.855 10.906 7.357 1.00 90.38 166 GLY A O 1
ATOM 1290 N N . TYR A 1 167 ? -5.146 11.657 8.597 1.00 94.88 167 TYR A N 1
ATOM 1291 C CA . TYR A 1 167 ? -4.325 10.457 8.432 1.00 94.88 167 TYR A CA 1
ATOM 1292 C C . TYR A 1 167 ? -4.856 9.261 9.238 1.00 94.88 167 TYR A C 1
ATOM 1294 O O . TYR A 1 167 ? -4.839 8.129 8.757 1.00 94.88 167 TYR A O 1
ATOM 1302 N N . LEU A 1 168 ? -5.346 9.512 10.456 1.00 95.75 168 LEU A N 1
ATOM 1303 C CA . LEU A 1 168 ? -5.998 8.515 11.306 1.00 95.75 168 LEU A CA 1
ATOM 1304 C C . LEU A 1 168 ? -7.493 8.791 11.434 1.00 95.75 168 LEU A C 1
ATOM 1306 O O . LEU A 1 168 ? -7.913 9.917 11.692 1.00 95.75 168 LEU A O 1
ATOM 1310 N N . VAL A 1 169 ? -8.295 7.731 11.380 1.00 95.12 169 VAL A N 1
ATOM 1311 C CA . VAL A 1 169 ? -9.720 7.782 11.716 1.00 95.12 169 VAL A CA 1
ATOM 1312 C C . VAL A 1 169 ? -9.911 7.313 13.155 1.00 95.12 169 VAL A C 1
ATOM 1314 O O . VAL A 1 169 ? -9.334 6.301 13.553 1.00 95.12 169 VAL A O 1
ATOM 1317 N N . LYS A 1 170 ? -10.720 8.045 13.935 1.00 93.56 170 LYS A N 1
ATOM 1318 C CA . LYS A 1 170 ? -11.054 7.709 15.328 1.00 93.56 170 LYS A CA 1
ATOM 1319 C C . LYS A 1 170 ? -12.554 7.491 15.532 1.00 93.56 170 LYS A C 1
ATOM 1321 O O . LYS A 1 170 ? -13.330 8.383 15.187 1.00 93.56 170 LYS A O 1
ATOM 1326 N N . GLY A 1 171 ? -12.952 6.404 16.195 1.00 92.06 171 GLY A N 1
ATOM 1327 C CA . GLY A 1 171 ? -14.309 6.190 16.732 1.00 92.06 171 GLY A CA 1
ATOM 1328 C C . GLY A 1 171 ? -14.305 5.882 18.235 1.00 92.06 171 GLY A C 1
ATOM 1329 O O . GLY A 1 171 ? -13.341 5.313 18.742 1.00 92.06 171 GLY A O 1
ATOM 1330 N N . LYS A 1 172 ? -15.354 6.264 18.978 1.00 89.12 172 LYS A N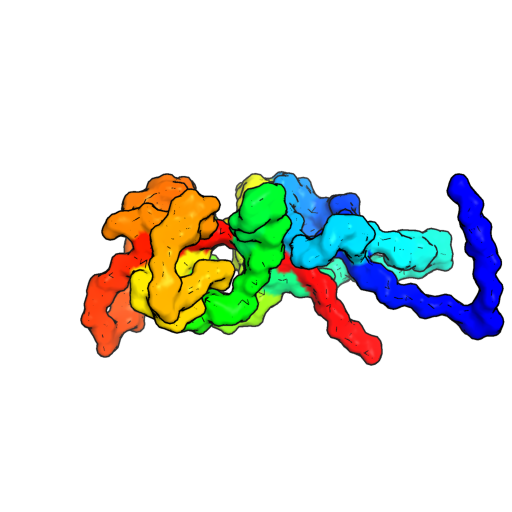 1
ATOM 1331 C CA . LYS A 1 172 ? -15.526 5.886 20.397 1.00 89.12 172 LYS A CA 1
ATOM 1332 C C . LYS A 1 172 ? -15.970 4.429 20.545 1.00 89.12 172 LYS A C 1
ATOM 1334 O O . LYS A 1 172 ? -15.704 3.811 21.571 1.00 89.12 172 LYS A O 1
ATOM 1339 N N . THR A 1 173 ? -16.622 3.887 19.519 1.00 90.12 173 THR A N 1
ATOM 1340 C CA . THR A 1 173 ? -17.029 2.482 19.408 1.00 90.12 173 THR A CA 1
ATOM 1341 C C . THR A 1 173 ? -16.583 1.907 18.064 1.00 90.12 173 THR A C 1
ATOM 1343 O O . THR A 1 173 ? -16.267 2.655 17.136 1.00 90.12 173 THR A O 1
ATOM 1346 N N . LEU A 1 174 ? -16.586 0.574 17.939 1.00 89.00 174 LEU A N 1
ATOM 1347 C CA . LEU A 1 174 ? -16.344 -0.098 16.657 1.00 89.00 174 LEU A CA 1
ATOM 1348 C C . LEU A 1 174 ? -17.385 0.294 15.601 1.00 89.00 174 LEU A C 1
ATOM 1350 O O . LEU A 1 174 ? -17.021 0.485 14.446 1.00 89.00 174 LEU A O 1
ATOM 1354 N N . ALA A 1 175 ? -18.649 0.470 15.993 1.00 92.69 175 ALA A N 1
ATOM 1355 C CA . ALA A 1 175 ? -19.695 0.949 15.095 1.00 92.69 175 ALA A CA 1
ATOM 1356 C C . ALA A 1 175 ? -19.420 2.371 14.579 1.00 92.69 175 ALA A C 1
ATOM 1358 O O . ALA A 1 175 ? -19.505 2.608 13.376 1.00 92.69 175 ALA A O 1
ATOM 1359 N N . GLU A 1 176 ? -19.039 3.305 15.460 1.00 93.19 176 GLU A N 1
ATOM 1360 C CA . GLU A 1 176 ? -18.692 4.675 15.055 1.00 93.19 176 GLU A CA 1
ATOM 1361 C C . GLU A 1 176 ? -17.450 4.687 14.152 1.00 93.19 176 GLU A C 1
ATOM 1363 O O . GLU A 1 176 ? -17.402 5.415 13.160 1.00 93.19 176 GLU A O 1
ATOM 1368 N N . LEU A 1 177 ? -16.446 3.864 14.474 1.00 92.88 177 LEU A N 1
ATOM 1369 C CA . LEU A 1 177 ? -15.255 3.717 13.645 1.00 92.88 177 LEU A CA 1
ATOM 1370 C C . LEU A 1 177 ? -15.620 3.175 12.251 1.00 92.88 177 LEU A C 1
ATOM 1372 O O . LEU A 1 177 ? -15.215 3.761 11.249 1.00 92.88 177 LEU A O 1
ATOM 1376 N N . ALA A 1 178 ? -16.428 2.113 12.182 1.00 93.38 178 ALA A N 1
ATOM 1377 C CA . ALA A 1 178 ? -16.883 1.526 10.925 1.00 93.38 178 ALA A CA 1
ATOM 1378 C C . ALA A 1 178 ? -17.620 2.546 10.053 1.00 93.38 178 ALA A C 1
ATOM 1380 O O . ALA A 1 178 ? -17.298 2.678 8.876 1.00 93.38 178 ALA A O 1
ATOM 1381 N N . GLN A 1 179 ? -18.548 3.315 10.635 1.00 95.06 179 GLN A N 1
ATOM 1382 C CA . GLN A 1 179 ? -19.273 4.368 9.920 1.00 95.06 179 GLN A CA 1
ATOM 1383 C C . GLN A 1 179 ? -18.319 5.397 9.306 1.00 95.06 179 GLN A C 1
ATOM 1385 O O . GLN A 1 179 ? -18.417 5.690 8.117 1.00 95.06 179 GLN A O 1
ATOM 1390 N N . LYS A 1 180 ? -17.346 5.894 10.080 1.00 94.44 180 LYS A N 1
ATOM 1391 C CA . LYS A 1 180 ? -16.347 6.861 9.589 1.00 94.44 180 LYS A CA 1
ATOM 1392 C C . LYS A 1 180 ? -15.433 6.294 8.501 1.00 94.44 180 LYS A C 1
ATOM 1394 O O . LYS A 1 180 ? -14.911 7.050 7.690 1.00 94.44 180 LYS A O 1
ATOM 1399 N N . MET A 1 181 ? -15.233 4.979 8.484 1.00 94.19 181 MET A N 1
ATOM 1400 C CA . MET A 1 181 ? -14.443 4.272 7.472 1.00 94.19 181 MET A CA 1
ATOM 1401 C C . MET A 1 181 ? -15.268 3.829 6.253 1.00 94.19 181 MET A C 1
ATOM 1403 O O . MET A 1 181 ? -14.694 3.288 5.306 1.00 94.19 181 MET A O 1
ATOM 1407 N N . GLY A 1 182 ? -16.592 4.017 6.275 1.00 94.69 182 GLY A N 1
ATOM 1408 C CA . GLY A 1 182 ? -17.500 3.514 5.242 1.00 94.69 182 GLY A CA 1
ATOM 1409 C C . GLY A 1 182 ? -17.640 1.986 5.234 1.00 94.69 182 GLY A C 1
ATOM 1410 O O . GLY A 1 182 ? -17.847 1.400 4.175 1.00 94.69 182 GLY A O 1
ATOM 1411 N N . LEU A 1 183 ? -17.488 1.330 6.389 1.00 94.38 183 LEU A N 1
ATOM 1412 C CA . LEU A 1 183 ? -17.584 -0.124 6.553 1.00 94.38 183 LEU A CA 1
ATOM 1413 C C . LEU A 1 183 ? -18.920 -0.550 7.191 1.00 94.38 183 LEU A C 1
ATOM 1415 O O . LEU A 1 183 ? -19.495 0.205 7.982 1.00 94.38 183 LEU A O 1
ATOM 1419 N N . PRO A 1 184 ? -19.392 -1.792 6.959 1.00 95.12 184 PRO A N 1
ATOM 1420 C CA . PRO A 1 184 ? -20.552 -2.329 7.667 1.00 95.12 184 PRO A CA 1
ATOM 1421 C C . PRO A 1 184 ? -20.256 -2.514 9.167 1.00 95.12 184 PRO A C 1
ATOM 1423 O O . PRO A 1 184 ? -19.467 -3.380 9.552 1.00 95.12 184 PRO A O 1
ATOM 1426 N N . ALA A 1 185 ? -20.920 -1.737 10.030 1.00 93.94 185 ALA A N 1
ATOM 1427 C CA . ALA A 1 185 ? -20.677 -1.737 11.479 1.00 93.94 185 ALA A CA 1
ATOM 1428 C C . ALA A 1 185 ? -20.768 -3.134 12.115 1.00 93.94 185 ALA A C 1
ATOM 1430 O O . ALA A 1 185 ? -19.845 -3.565 12.804 1.00 93.94 185 ALA A O 1
ATOM 1431 N N . GLN A 1 186 ? -21.831 -3.886 11.811 1.00 93.69 186 GLN A N 1
ATOM 1432 C CA . GLN A 1 186 ? -22.029 -5.231 12.361 1.00 93.69 186 GLN A CA 1
ATOM 1433 C C . GLN A 1 186 ? -20.939 -6.224 11.930 1.00 93.69 186 GLN A C 1
ATOM 1435 O O . GLN A 1 186 ? -20.607 -7.149 12.675 1.00 93.69 186 GLN A O 1
ATOM 1440 N N . ALA A 1 187 ? -20.383 -6.071 10.724 1.00 92.44 187 ALA A N 1
ATOM 1441 C CA . ALA A 1 187 ? -19.297 -6.926 10.260 1.00 92.44 187 ALA A CA 1
ATOM 1442 C C . ALA A 1 187 ? -18.022 -6.652 11.063 1.00 92.44 187 ALA A C 1
ATOM 1444 O O . ALA A 1 187 ? -17.459 -7.583 11.640 1.00 92.44 187 ALA A O 1
ATOM 1445 N N . LEU A 1 188 ? -17.653 -5.375 11.206 1.00 90.81 188 LEU A N 1
ATOM 1446 C CA . LEU A 1 188 ? -16.462 -4.995 11.959 1.00 90.81 188 LEU A CA 1
ATOM 1447 C C . LEU A 1 188 ? -16.560 -5.384 13.443 1.00 90.81 188 LEU A C 1
ATOM 1449 O O . LEU A 1 188 ? -15.596 -5.873 14.030 1.00 90.81 188 LEU A O 1
ATOM 1453 N N . GLU A 1 189 ? -17.733 -5.232 14.054 1.00 91.19 189 GLU A N 1
ATOM 1454 C CA . GLU A 1 189 ? -17.965 -5.662 15.434 1.00 91.19 189 GLU A CA 1
ATOM 1455 C C . GLU A 1 189 ? -17.828 -7.178 15.620 1.00 91.19 189 GLU A C 1
ATOM 1457 O O . GLU A 1 189 ? -17.229 -7.626 16.602 1.00 91.19 189 GLU A O 1
ATOM 1462 N N . ARG A 1 190 ? -18.349 -7.982 14.679 1.00 90.44 190 ARG A N 1
ATOM 1463 C CA . ARG A 1 190 ? -18.150 -9.443 14.690 1.00 90.44 190 ARG A CA 1
ATOM 1464 C C . ARG A 1 190 ? -16.666 -9.789 14.616 1.00 90.44 190 ARG A C 1
ATOM 1466 O O . ARG A 1 190 ? -16.203 -10.633 15.384 1.00 90.44 190 ARG A O 1
ATOM 1473 N N . THR A 1 191 ? -15.915 -9.108 13.755 1.00 88.69 191 THR A N 1
ATOM 1474 C CA . THR A 1 191 ? -14.463 -9.281 13.648 1.00 88.69 191 THR A CA 1
ATOM 147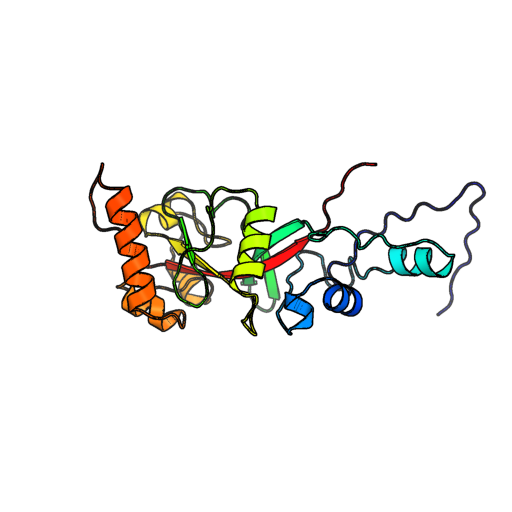5 C C . THR A 1 191 ? -13.743 -8.923 14.948 1.00 88.69 191 THR A C 1
ATOM 1477 O O . THR A 1 191 ? -12.933 -9.721 15.423 1.00 88.69 191 THR A O 1
ATOM 1480 N N . GLY A 1 192 ? -14.085 -7.792 15.573 1.00 82.00 192 GLY A N 1
ATOM 1481 C CA . GLY A 1 192 ? -13.526 -7.376 16.864 1.00 82.00 192 GLY A CA 1
ATOM 1482 C C . GLY A 1 192 ? -13.771 -8.401 17.978 1.00 82.00 192 GLY A C 1
ATOM 1483 O O . GLY A 1 192 ? -12.834 -8.800 18.675 1.00 82.00 192 GLY A O 1
ATOM 1484 N N . ARG A 1 193 ? -15.007 -8.910 18.098 1.00 79.25 193 ARG A N 1
ATOM 1485 C CA . ARG A 1 193 ? -15.359 -9.961 19.075 1.00 79.25 193 ARG A CA 1
ATOM 1486 C C . ARG A 1 193 ? -14.574 -11.254 18.849 1.00 79.25 193 ARG A C 1
ATOM 1488 O O . ARG A 1 193 ? -14.072 -11.843 19.806 1.00 79.25 193 ARG A O 1
ATOM 1495 N N . GLY A 1 194 ? -14.419 -11.674 17.592 1.00 66.81 194 GLY A N 1
ATOM 1496 C CA . GLY A 1 194 ? -13.675 -12.884 17.232 1.00 66.81 194 GLY A CA 1
ATOM 1497 C C . GLY A 1 194 ? -12.180 -12.832 17.572 1.00 66.81 194 GLY A C 1
ATOM 1498 O O . GLY A 1 194 ? -11.527 -13.873 17.630 1.00 66.81 194 GLY A O 1
ATOM 1499 N N . ILE A 1 195 ? -11.609 -11.646 17.792 1.00 67.25 195 ILE A N 1
ATOM 1500 C CA . ILE A 1 195 ? -10.227 -11.486 18.272 1.00 67.25 195 ILE A CA 1
ATOM 1501 C C . ILE A 1 195 ? -10.189 -11.587 19.794 1.00 67.25 195 ILE A C 1
ATOM 1503 O O . ILE A 1 195 ? -9.391 -12.343 20.343 1.00 67.25 195 ILE A O 1
ATOM 1507 N N . GLN A 1 196 ? -11.107 -10.900 20.476 1.00 56.69 196 GLN A N 1
ATOM 1508 C CA . GLN A 1 196 ? -11.181 -10.911 21.935 1.00 56.69 196 GLN A CA 1
ATOM 1509 C C . GLN A 1 196 ? -11.393 -12.323 22.500 1.00 56.69 196 GLN A C 1
ATOM 1511 O O . GLN A 1 196 ? -10.806 -12.664 23.524 1.00 56.69 196 GLN A O 1
ATOM 1516 N N . HIS A 1 197 ? -12.151 -13.167 21.796 1.00 45.62 197 HIS A N 1
ATOM 1517 C CA . HIS A 1 197 ? -12.372 -14.560 22.187 1.00 45.62 197 HIS A CA 1
ATOM 1518 C C . HIS A 1 197 ? -11.120 -15.450 22.043 1.00 45.62 197 HIS A C 1
ATOM 1520 O O . HIS A 1 197 ? -10.974 -16.422 22.779 1.00 45.62 197 HIS A O 1
ATOM 1526 N N . ARG A 1 198 ? -10.200 -15.119 21.124 1.00 51.91 198 ARG A N 1
ATOM 1527 C CA . ARG A 1 198 ? -8.923 -15.836 20.922 1.00 51.91 198 ARG A CA 1
ATOM 1528 C C . ARG A 1 198 ? -7.803 -15.334 21.835 1.00 51.91 198 ARG A C 1
ATOM 1530 O O . ARG A 1 198 ? -6.876 -16.077 22.124 1.00 51.91 198 ARG A O 1
ATOM 1537 N N . CYS A 1 199 ? -7.909 -14.100 22.325 1.00 51.81 199 CYS A N 1
ATOM 1538 C CA . CYS A 1 199 ? -6.976 -13.508 23.288 1.00 51.81 199 CYS A CA 1
ATOM 1539 C C . CYS A 1 199 ? -7.386 -13.727 24.760 1.00 51.81 199 CYS A C 1
ATOM 1541 O O . CYS A 1 199 ? -6.757 -13.168 25.657 1.00 51.81 199 CYS A O 1
ATOM 1543 N N . ALA A 1 200 ? -8.429 -14.519 25.034 1.00 44.59 200 ALA A N 1
ATOM 1544 C CA . ALA A 1 200 ? -9.035 -14.681 26.359 1.00 44.59 200 ALA A CA 1
ATOM 1545 C C . ALA A 1 200 ? -8.186 -15.443 27.408 1.00 44.59 200 ALA A C 1
ATOM 1547 O O . ALA A 1 200 ? -8.720 -15.844 28.435 1.00 44.59 200 ALA A O 1
ATOM 1548 N N . SER A 1 201 ? -6.866 -15.563 27.227 1.00 44.91 201 SER A N 1
ATOM 1549 C CA . SER A 1 201 ? -5.925 -15.797 28.335 1.00 44.91 201 SER A CA 1
ATOM 1550 C C . SER A 1 201 ? -5.512 -14.503 29.066 1.00 44.91 201 SER A C 1
ATOM 1552 O O . SER A 1 201 ? -4.725 -14.550 30.007 1.00 44.91 201 SER A O 1
ATOM 1554 N N . GLY A 1 202 ? -6.072 -13.339 28.703 1.00 36.91 202 GLY A N 1
ATOM 1555 C CA . GLY A 1 202 ? -5.920 -12.096 29.468 1.00 36.91 202 GLY A CA 1
ATOM 1556 C C . GLY A 1 202 ? -6.916 -11.011 29.053 1.00 36.91 202 GLY A C 1
ATOM 1557 O O . GLY A 1 202 ? -6.653 -10.220 28.151 1.00 36.91 202 GLY A O 1
ATOM 1558 N N . GLN A 1 203 ? -8.080 -10.964 29.705 1.00 38.94 203 GLN A N 1
ATOM 1559 C CA . GLN A 1 203 ? -9.148 -9.993 29.436 1.00 38.94 203 GLN A CA 1
ATOM 1560 C C . GLN A 1 203 ? -8.748 -8.540 29.741 1.00 38.94 203 GLN A C 1
ATOM 1562 O O . GLN A 1 203 ? -8.306 -8.225 30.843 1.00 38.94 203 GLN A O 1
ATOM 1567 N N . ARG A 1 204 ? -9.055 -7.636 28.800 1.00 41.81 204 ARG A N 1
ATOM 1568 C CA . ARG A 1 204 ? -9.708 -6.328 29.027 1.00 41.81 204 ARG A CA 1
ATOM 1569 C C . ARG A 1 204 ? -10.183 -5.770 27.680 1.00 41.81 204 ARG A C 1
ATOM 1571 O O . ARG A 1 204 ? -9.532 -5.992 26.668 1.00 41.81 204 ARG A O 1
ATOM 1578 N N . SER A 1 205 ? -11.338 -5.100 27.687 1.00 39.88 205 SER A N 1
ATOM 1579 C CA . SER A 1 205 ? -12.037 -4.523 26.525 1.00 39.88 205 SER A CA 1
ATOM 1580 C C . SER A 1 205 ? -11.083 -3.784 25.576 1.00 39.88 205 SER A C 1
ATOM 1582 O O . SER A 1 205 ? -10.704 -2.639 25.827 1.00 39.88 205 SER A O 1
ATOM 1584 N N . ALA A 1 206 ? -10.664 -4.451 24.499 1.00 46.94 206 ALA A N 1
ATOM 1585 C CA . ALA A 1 206 ? -9.923 -3.816 23.423 1.00 46.94 206 ALA A CA 1
ATOM 1586 C C . ALA A 1 206 ? -10.939 -3.034 22.591 1.00 46.94 206 ALA A C 1
ATOM 1588 O O . ALA A 1 206 ? -11.548 -3.552 21.657 1.00 46.94 206 ALA A O 1
ATOM 1589 N N . VAL A 1 207 ? -11.177 -1.780 22.972 1.00 55.06 207 VAL A N 1
ATOM 1590 C CA . VAL A 1 207 ? -11.763 -0.827 22.034 1.00 55.06 207 VAL A CA 1
ATOM 1591 C C . VAL A 1 207 ? -10.696 -0.628 20.964 1.00 55.06 207 VAL A C 1
ATOM 1593 O O . VAL A 1 207 ? -9.560 -0.280 21.291 1.00 55.06 207 VAL A O 1
ATOM 1596 N N . TRP A 1 208 ? -11.043 -0.893 19.709 1.00 61.81 208 TRP A N 1
ATOM 1597 C CA . TRP A 1 208 ? -10.195 -0.653 18.546 1.00 61.81 208 TRP A CA 1
ATOM 1598 C C . TRP A 1 208 ? -10.630 0.672 17.916 1.00 61.81 208 TRP A C 1
ATOM 1600 O O . TRP A 1 208 ? -11.460 0.651 17.014 1.00 61.81 208 TRP A O 1
ATOM 1610 N N . PRO A 1 209 ? -10.215 1.846 18.427 1.00 71.00 209 PRO A N 1
ATOM 1611 C CA . PRO A 1 209 ? -10.793 3.104 17.987 1.00 71.00 209 PRO A CA 1
ATOM 1612 C C . PRO A 1 209 ? -10.101 3.665 16.746 1.00 71.00 209 PRO A C 1
ATOM 1614 O O . PRO A 1 209 ? -10.569 4.686 16.259 1.00 71.00 209 PRO A O 1
ATOM 1617 N N . TRP A 1 210 ? -9.003 3.069 16.264 1.00 65.31 210 TRP A N 1
ATOM 1618 C CA . TRP A 1 210 ? -8.138 3.666 15.244 1.00 65.31 210 TRP A CA 1
ATOM 1619 C C . TRP A 1 210 ? -8.152 2.881 13.940 1.00 65.31 210 TRP A C 1
ATOM 1621 O O . TRP A 1 210 ? -7.931 1.675 13.967 1.00 65.31 210 TRP A O 1
ATOM 1631 N N . GLY A 1 211 ? -8.308 3.575 12.813 1.00 51.09 211 GLY A N 1
ATOM 1632 C CA . GLY A 1 211 ? -8.164 3.005 11.473 1.00 51.09 211 GLY A CA 1
ATOM 1633 C C . GLY A 1 211 ? -7.271 3.855 10.568 1.00 51.09 211 GLY A C 1
ATOM 1634 O O . GLY A 1 211 ? -7.292 5.085 10.655 1.00 51.09 211 GLY A O 1
ATOM 1635 N N . ILE A 1 212 ? -6.514 3.204 9.683 1.00 77.31 212 ILE A N 1
ATOM 1636 C CA . ILE A 1 212 ? -5.807 3.833 8.560 1.00 77.31 212 ILE A CA 1
ATOM 1637 C C . ILE A 1 212 ? -6.075 3.092 7.250 1.00 77.31 212 ILE A C 1
ATOM 1639 O O . ILE A 1 212 ? -6.091 1.860 7.213 1.00 77.31 212 ILE A O 1
ATOM 1643 N N . ARG A 1 213 ? -6.296 3.850 6.171 1.00 84.31 213 ARG A N 1
ATOM 1644 C CA . ARG A 1 213 ? -6.562 3.302 4.841 1.00 84.31 213 ARG A CA 1
ATOM 1645 C C . ARG A 1 213 ? -5.258 2.962 4.132 1.00 84.31 213 ARG A C 1
ATOM 1647 O O . ARG A 1 213 ? -4.380 3.812 3.986 1.00 84.31 213 ARG A O 1
ATOM 1654 N N . LEU A 1 214 ? -5.177 1.731 3.650 1.00 75.38 214 LEU A N 1
ATOM 1655 C CA . LEU A 1 214 ? -4.063 1.185 2.891 1.00 75.38 214 LEU A CA 1
ATOM 1656 C C . LEU A 1 214 ? -4.488 0.959 1.441 1.00 75.38 214 LEU A C 1
ATOM 1658 O O . LEU A 1 214 ? -5.595 0.497 1.177 1.00 75.38 214 LEU A O 1
ATOM 1662 N N . GLN A 1 215 ? -3.594 1.255 0.506 1.00 67.75 215 GLN A N 1
ATOM 1663 C CA . GLN A 1 215 ? -3.690 0.949 -0.921 1.00 67.75 215 GLN A CA 1
ATOM 1664 C C . GLN A 1 215 ? -2.469 0.106 -1.333 1.00 67.75 215 GLN A C 1
ATOM 1666 O O . GLN A 1 215 ? -1.444 0.160 -0.644 1.00 67.75 215 GLN A O 1
ATOM 1671 N N . PRO A 1 216 ? -2.536 -0.678 -2.422 1.00 55.53 216 PRO A N 1
ATOM 1672 C CA . PRO A 1 216 ? -1.378 -1.428 -2.887 1.00 55.53 216 PRO A CA 1
ATOM 1673 C C . PRO A 1 216 ? -0.240 -0.477 -3.273 1.00 55.53 216 PRO A C 1
ATOM 1675 O O . PRO A 1 216 ? -0.449 0.505 -3.987 1.00 55.53 216 PRO A O 1
ATOM 1678 N N . LEU A 1 217 ? 0.976 -0.790 -2.837 1.00 64.62 217 LEU A N 1
ATOM 1679 C CA . LEU A 1 217 ? 2.234 -0.231 -3.322 1.00 64.62 217 LEU A CA 1
ATOM 1680 C C . LEU A 1 217 ? 3.030 -1.328 -4.024 1.00 64.62 217 LEU A C 1
ATOM 1682 O O . LEU A 1 217 ? 3.058 -2.470 -3.581 1.00 64.62 217 LEU A O 1
ATOM 1686 N N . SER A 1 218 ? 3.673 -0.970 -5.127 1.00 50.81 218 SER A N 1
ATOM 1687 C CA . SER A 1 218 ? 4.496 -1.867 -5.921 1.00 50.81 218 SER A CA 1
ATOM 1688 C C . SER A 1 218 ? 5.881 -1.261 -6.002 1.00 50.81 218 SER A C 1
ATOM 1690 O O . SER A 1 218 ? 6.046 -0.115 -6.424 1.00 50.81 218 SER A O 1
ATOM 1692 N N . ARG A 1 219 ? 6.881 -2.041 -5.614 1.00 38.66 219 ARG A N 1
ATOM 1693 C CA . ARG A 1 219 ? 8.295 -1.784 -5.901 1.00 38.66 219 ARG A CA 1
ATOM 1694 C C . ARG A 1 219 ? 8.819 -2.982 -6.693 1.00 38.66 219 ARG A C 1
ATOM 1696 O O . ARG A 1 219 ? 8.255 -4.062 -6.566 1.00 38.66 219 ARG A O 1
ATOM 1703 N N . ARG A 1 220 ? 9.870 -2.869 -7.507 1.00 41.16 220 ARG A N 1
ATOM 1704 C CA . ARG A 1 220 ? 10.501 -4.090 -8.041 1.00 41.16 220 ARG A CA 1
ATOM 1705 C C . ARG A 1 220 ? 11.422 -4.681 -6.971 1.00 41.16 220 ARG A C 1
ATOM 1707 O O . ARG A 1 220 ? 12.204 -3.945 -6.370 1.00 41.16 220 ARG A O 1
ATOM 1714 N N . CYS A 1 221 ? 11.326 -5.988 -6.734 1.00 28.17 221 CYS A N 1
ATOM 1715 C CA . CYS A 1 221 ? 12.382 -6.723 -6.045 1.00 28.17 221 CYS A CA 1
ATOM 1716 C C . CYS A 1 221 ? 13.582 -6.789 -6.994 1.00 28.17 221 CYS A C 1
ATOM 1718 O O . CYS A 1 221 ? 13.467 -7.343 -8.086 1.00 28.17 221 CYS A O 1
ATOM 1720 N N . CYS A 1 222 ? 14.722 -6.219 -6.604 1.00 26.89 222 CYS A N 1
ATOM 1721 C CA . CYS A 1 222 ? 15.990 -6.592 -7.220 1.00 26.89 222 CYS A CA 1
ATOM 1722 C C . CYS A 1 222 ? 16.281 -8.031 -6.793 1.00 26.89 222 CYS A C 1
ATOM 1724 O O . CYS A 1 222 ? 16.869 -8.249 -5.738 1.00 26.89 222 CYS A O 1
ATOM 1726 N N . THR A 1 223 ? 15.843 -9.017 -7.568 1.00 26.47 223 THR A N 1
ATOM 1727 C CA . THR A 1 223 ? 16.510 -10.315 -7.532 1.00 26.47 223 THR A CA 1
ATOM 1728 C C . THR A 1 223 ? 17.834 -10.117 -8.249 1.00 26.47 223 THR A C 1
ATOM 1730 O O . THR A 1 223 ? 17.863 -9.802 -9.440 1.00 26.47 223 THR A O 1
ATOM 1733 N N . SER A 1 224 ? 18.909 -10.181 -7.469 1.00 27.28 224 SER A N 1
ATOM 1734 C CA . SER A 1 224 ? 20.282 -10.300 -7.945 1.00 27.28 224 SER A CA 1
ATOM 1735 C C . SER A 1 224 ? 20.347 -11.350 -9.049 1.00 27.28 224 SER A C 1
ATOM 1737 O O . SER A 1 224 ? 19.849 -12.462 -8.859 1.00 27.28 224 SER A O 1
ATOM 1739 N N . ALA A 1 225 ? 20.907 -10.946 -10.189 1.00 29.20 225 ALA A N 1
ATOM 1740 C CA . ALA A 1 225 ? 21.452 -11.874 -11.171 1.00 29.20 225 ALA A CA 1
ATOM 1741 C C . ALA A 1 225 ? 22.614 -12.664 -10.556 1.00 29.20 225 ALA A C 1
ATOM 1743 O O . ALA A 1 225 ? 23.280 -12.100 -9.653 1.00 29.20 225 ALA A O 1
#

Sequence (225 aa):
MSGSKLYARRGVVLASGGFARDDERLKKLYPHVRRGGIQLSPTPPGADTGDGIAMAERIGARFDDSYPHGAAWIPASKVQIGRQQYVFPHLVDRYKPGFIMVNRHGSRFCNEADSYHDVGIAMIETCRDDAETFAWQICDQRALRKYGMGFAKPAPIPASVYVNSGYLVKGKTLAELAQKMGLPAQALERTGRGIQHRCASGQRSAVWPWGIRLQPLSRRCCTSA

Radius of gyration: 20.67 Å; chains: 1; bounding box: 55×37×60 Å

InterPro domains:
  IPR003953 FAD-dependent oxidoreductase 2, FAD-binding domain [PF00890] (6-204)
  IPR027477 Succinate dehydrogenase/fumarate reductase flavoprotein, catalytic domain superfamily [G3DSA:3.90.700.10] (96-207)
  IPR027477 Succinate dehydrogenase/fumarate reductase flavoprotein, catalytic domain superfamily [SSF56425] (73-202)
  IPR036188 FAD/NAD(P)-binding domain superfamily [G3DSA:3.50.50.60] (2-83)
  IPR050315 FAD-dependent oxidoreductase 2 [PTHR43400] (8-191)

Secondary structure (DSSP, 8-state):
--PPP---SS---------TT-HHHHHHH-HHHHTTPPPB--SPTTSS-SHHHHHHHHTT-------TT-SEEEEEEEEEETTEEEEEE-SSSTTSTTEEEE-TTS-B-S-TTS-HHHHHHHHHHTTTT-SS--EEEEE-HHHHHHH-BTTB--TTS-THHHHHTTSSEE-SSHHHHHHHHT--HHHHHHHHHHHHTTSTTS-------EEEEEEEEEE------